Protein AF-A0A3B8NMA4-F1 (afdb_monomer_lite)

Foldseek 3Di:
DLVVLLVVLLVVLVVCLQKKKKWQQDDQKDQQVVVVPDDQCNRIPIDDFQKDWFQWDWDDCVVRMIGHDPVTGIKMFGNFKDPKWKKWFKKAFAPQWQKKWKFAQWDDDHRGTFGWIQMQGQVQQKTWIWGHDPNDIDTFDMDHWFRRNPGIWTKIWIDDNQKTKIWIHDPPRTDTDIDMGGDPDHDDDMGTIIMGTPRGMMMTGQIWMDDPNDTDRPSQWPSVPWDRYDPPTDTDGHDPPCPSVVSSVVVVVVVVVVVVVVPPPD

Sequence (266 aa):
MAERFLSDQHEKQKSLRGQMRFRPDYPSAFFKDYHKILPSKQFLKGPASGWDYFKGKWTGGYEGILRAERDWPAFSLFRMESRDFRISGKIYLEDITERASILLRARIRGDEFDGYAALIDADSNEIILRRYEKGKYKTLAKASAGDLRRGFLAFTAELSENGIGFKVSGPAGVDTVKIYAKDEEPIMGKGRFGVSSWGGHVTFDGLSFEHEGKSHPINQIDHSGSELIKDDKKIIVKEDHQLITKRALAEFCSLLLNLNEFVYID

Secondary structure (DSSP, 8-state):
-HHHHHHHHHHHHHHTTTEEEEEE-S-SEEEHHHHHHS-GGGTEE--SSSEEEE---EEE-GGGEEEE-TTS--EEEEEEEESSEEEEEEEEE-TT--EEEEEEEEEEETTEEEEEEEEEETTTTEEEEEEEETTEEEEEEEEE-S-TTSSPEEEEEEEETTEEEEEEE-STT---EEEEEE-SS---S-EEEEEEEESS-EEEEEEEEEETTEEEEGGGB-TTT---SSSS----B---TTHHHHHHHHHHHHHHHHHGGG----

pLDDT: mean 90.01, std 10.24, range [38.81, 98.75]

Structure (mmCIF, N/CA/C/O backbone):
data_AF-A0A3B8NMA4-F1
#
_entry.id   AF-A0A3B8NMA4-F1
#
loop_
_atom_site.group_PDB
_atom_site.id
_atom_site.type_symbol
_atom_site.label_atom_id
_atom_site.label_alt_id
_atom_site.label_comp_id
_atom_site.label_asym_id
_atom_site.label_entity_id
_atom_site.label_seq_id
_atom_site.pdbx_PDB_ins_code
_atom_site.Cartn_x
_atom_site.Cartn_y
_atom_site.Cartn_z
_atom_site.occupancy
_atom_site.B_iso_or_equiv
_atom_site.auth_seq_id
_atom_site.auth_comp_id
_atom_site.auth_asym_id
_atom_site.auth_atom_id
_atom_site.pdbx_PDB_model_num
ATOM 1 N N . MET A 1 1 ? 40.532 7.478 -0.245 1.00 66.62 1 MET A N 1
ATOM 2 C CA . MET A 1 1 ? 39.329 7.878 -1.016 1.00 66.62 1 MET A CA 1
ATOM 3 C C . MET A 1 1 ? 38.172 6.906 -0.785 1.00 66.62 1 MET A C 1
ATOM 5 O O . MET A 1 1 ? 37.118 7.361 -0.365 1.00 66.62 1 MET A O 1
ATOM 9 N N . ALA A 1 2 ? 38.378 5.591 -0.948 1.00 76.19 2 ALA A N 1
ATOM 10 C CA . ALA A 1 2 ? 37.359 4.568 -0.668 1.00 76.19 2 ALA A CA 1
ATOM 11 C C . ALA A 1 2 ? 36.877 4.541 0.799 1.00 76.19 2 ALA A C 1
ATOM 13 O O . ALA A 1 2 ? 35.676 4.551 1.039 1.00 76.19 2 ALA A O 1
ATOM 14 N N . GLU A 1 3 ? 37.787 4.591 1.779 1.00 81.06 3 GLU A N 1
ATOM 15 C CA . GLU A 1 3 ? 37.420 4.601 3.210 1.00 81.06 3 GLU A CA 1
ATOM 16 C C . GLU A 1 3 ? 36.559 5.811 3.592 1.00 81.06 3 GLU A C 1
ATOM 18 O O . GLU A 1 3 ? 35.550 5.673 4.278 1.00 81.06 3 GLU A O 1
ATOM 23 N N . ARG A 1 4 ? 36.914 6.997 3.081 1.00 85.12 4 ARG A N 1
ATOM 24 C CA . ARG A 1 4 ? 36.139 8.226 3.286 1.00 85.12 4 ARG A CA 1
ATOM 25 C C . ARG A 1 4 ? 34.749 8.125 2.656 1.00 85.12 4 ARG A C 1
ATOM 27 O O . ARG A 1 4 ? 33.771 8.433 3.321 1.00 85.12 4 ARG A O 1
ATOM 34 N N . PHE A 1 5 ? 34.654 7.626 1.421 1.00 84.00 5 PHE A N 1
ATOM 35 C CA . PHE A 1 5 ? 33.363 7.399 0.770 1.00 84.00 5 PHE A CA 1
ATOM 36 C C . PHE A 1 5 ? 32.490 6.423 1.568 1.00 84.00 5 PHE A C 1
ATOM 38 O O . PHE A 1 5 ? 31.317 6.700 1.791 1.00 84.00 5 PHE A O 1
ATOM 45 N N . LEU A 1 6 ? 33.050 5.303 2.035 1.00 84.38 6 LEU A N 1
ATOM 46 C CA . LEU A 1 6 ? 32.312 4.329 2.842 1.00 84.38 6 LEU A CA 1
ATOM 47 C C . LEU A 1 6 ? 31.837 4.920 4.172 1.00 84.38 6 LEU A C 1
ATOM 49 O O . LEU A 1 6 ? 30.701 4.662 4.562 1.00 84.38 6 LEU A O 1
ATOM 53 N N . SER A 1 7 ? 32.661 5.734 4.838 1.00 85.31 7 SER A N 1
ATOM 54 C CA . SER A 1 7 ? 32.258 6.468 6.044 1.00 85.31 7 SER A CA 1
ATOM 55 C C . SER A 1 7 ? 31.082 7.409 5.762 1.00 85.31 7 SER A C 1
ATOM 57 O O . SER A 1 7 ? 30.094 7.399 6.496 1.00 85.31 7 SER A O 1
ATOM 59 N N . ASP A 1 8 ? 31.148 8.174 4.671 1.00 85.62 8 ASP A N 1
ATOM 60 C CA . ASP A 1 8 ? 30.087 9.107 4.284 1.00 85.62 8 ASP A CA 1
ATOM 61 C C . ASP A 1 8 ? 28.784 8.368 3.934 1.00 85.62 8 ASP A C 1
ATOM 63 O O . ASP A 1 8 ? 27.698 8.785 4.345 1.00 85.62 8 ASP A O 1
ATOM 67 N N . GLN A 1 9 ? 28.868 7.241 3.215 1.00 83.62 9 GLN A N 1
ATOM 68 C CA . GLN A 1 9 ? 27.689 6.417 2.931 1.00 83.62 9 GLN A CA 1
ATOM 69 C C . GLN A 1 9 ? 27.137 5.760 4.189 1.00 83.62 9 GLN A C 1
ATOM 71 O O . GLN A 1 9 ? 25.924 5.655 4.338 1.00 83.62 9 GLN A O 1
ATOM 76 N N . HIS A 1 10 ? 27.985 5.357 5.131 1.00 86.00 10 HIS A N 1
ATOM 77 C CA . HIS A 1 10 ? 27.523 4.795 6.391 1.00 86.00 10 HIS A CA 1
ATOM 78 C C . HIS A 1 10 ? 26.665 5.802 7.179 1.00 86.00 10 HIS A C 1
ATOM 80 O O . HIS A 1 10 ? 25.574 5.451 7.632 1.00 86.00 10 HIS A O 1
ATOM 86 N N . GLU A 1 11 ? 27.096 7.064 7.277 1.00 84.81 11 GLU A N 1
ATOM 87 C CA . GLU A 1 11 ? 26.312 8.129 7.922 1.00 84.81 11 GLU A CA 1
ATOM 88 C C . GLU A 1 11 ? 25.012 8.446 7.171 1.00 84.81 11 GLU A C 1
ATOM 90 O O . GLU A 1 11 ? 23.948 8.556 7.785 1.00 84.81 11 GLU A O 1
ATOM 95 N N . LYS A 1 12 ? 25.043 8.502 5.834 1.00 82.75 12 LYS A N 1
ATOM 96 C CA . LYS A 1 12 ? 23.819 8.666 5.032 1.00 82.75 12 LYS A CA 1
ATOM 97 C C . LYS A 1 12 ? 22.834 7.526 5.279 1.00 82.75 12 LYS A C 1
ATOM 99 O O . LYS A 1 12 ? 21.671 7.774 5.594 1.00 82.75 12 LYS A O 1
ATOM 104 N N . GLN A 1 13 ? 23.296 6.280 5.221 1.00 82.56 13 GLN A N 1
ATOM 105 C CA . GLN A 1 13 ? 22.452 5.097 5.389 1.00 82.56 13 GLN A CA 1
ATOM 106 C C . GLN A 1 13 ? 21.883 4.956 6.809 1.00 82.56 13 GLN A C 1
ATOM 108 O O . GLN A 1 13 ? 20.790 4.404 6.959 1.00 82.56 13 GLN A O 1
ATOM 113 N N . LYS A 1 14 ? 22.548 5.496 7.844 1.00 80.31 14 LYS A N 1
ATOM 114 C CA . LYS A 1 14 ? 21.981 5.584 9.206 1.00 80.31 14 LYS A CA 1
ATOM 115 C C . LYS A 1 14 ? 20.649 6.332 9.213 1.00 80.31 14 LYS A C 1
ATOM 117 O O . LYS A 1 14 ? 19.677 5.825 9.771 1.00 80.31 14 LYS A O 1
ATOM 122 N N . SER A 1 15 ? 20.581 7.487 8.547 1.00 78.06 15 SER A N 1
ATOM 123 C CA . SER A 1 15 ? 19.351 8.291 8.448 1.00 78.06 15 SER A CA 1
ATOM 124 C C . SER A 1 15 ? 18.221 7.593 7.676 1.00 78.06 15 SER A C 1
ATOM 126 O O . SER A 1 15 ? 17.049 7.880 7.894 1.00 78.06 15 SER A O 1
ATOM 128 N N . LEU A 1 16 ? 18.563 6.621 6.821 1.00 82.06 16 LEU A N 1
ATOM 129 C CA . LEU A 1 16 ? 17.627 5.881 5.968 1.00 82.06 16 LEU A CA 1
ATOM 130 C C . LEU A 1 16 ? 17.264 4.502 6.541 1.00 82.06 16 LEU A C 1
ATOM 132 O O . LEU A 1 16 ? 16.615 3.697 5.866 1.00 82.06 16 LEU A O 1
ATOM 136 N N . ARG A 1 17 ? 17.682 4.186 7.774 1.00 82.19 17 ARG A N 1
ATOM 137 C CA . ARG A 1 17 ? 17.485 2.862 8.392 1.00 82.19 17 ARG A CA 1
ATOM 138 C C . ARG A 1 17 ? 16.011 2.450 8.421 1.00 82.19 17 ARG A C 1
ATOM 140 O O . ARG A 1 17 ? 15.701 1.283 8.181 1.00 82.19 17 ARG A O 1
ATOM 147 N N . GLY A 1 18 ? 15.123 3.411 8.677 1.00 83.75 18 GLY A N 1
ATOM 148 C CA . GLY A 1 18 ? 13.667 3.245 8.700 1.00 83.75 18 GLY A CA 1
ATOM 149 C C . GLY A 1 18 ? 13.022 3.055 7.328 1.00 83.75 18 GLY A C 1
ATOM 150 O O . GLY A 1 18 ? 11.851 2.677 7.263 1.00 83.75 18 GLY A O 1
ATOM 151 N N . GLN A 1 19 ? 13.768 3.291 6.242 1.00 90.75 19 GLN A N 1
ATOM 152 C CA . GLN A 1 19 ? 13.183 3.390 4.916 1.00 90.75 19 GLN A CA 1
ATOM 153 C C . GLN A 1 19 ? 13.010 2.048 4.205 1.00 90.75 19 GLN A C 1
ATOM 155 O O . GLN A 1 19 ? 13.918 1.205 4.160 1.00 90.75 19 GLN A O 1
ATOM 160 N N . MET A 1 20 ? 11.842 1.898 3.582 1.00 92.69 20 MET A N 1
ATOM 161 C CA . MET A 1 20 ? 11.480 0.812 2.677 1.00 92.69 20 MET A CA 1
ATOM 162 C C . MET A 1 20 ? 10.876 1.392 1.402 1.00 92.69 20 MET A C 1
ATOM 164 O O . MET A 1 20 ? 9.951 2.195 1.458 1.00 92.69 20 MET A O 1
ATOM 168 N N . ARG A 1 21 ? 11.383 0.965 0.246 1.00 94.50 21 ARG A N 1
ATOM 169 C CA . ARG A 1 21 ? 10.942 1.456 -1.062 1.00 94.50 21 ARG A CA 1
ATOM 170 C C . ARG A 1 21 ? 10.209 0.362 -1.823 1.00 94.50 21 ARG A C 1
ATOM 172 O O . ARG A 1 21 ? 10.684 -0.771 -1.863 1.00 94.50 21 ARG A O 1
ATOM 179 N N . PHE A 1 22 ? 9.100 0.729 -2.455 1.00 96.06 22 PHE A N 1
ATOM 180 C CA . PHE A 1 22 ? 8.340 -0.120 -3.365 1.00 96.06 22 PHE A CA 1
ATOM 181 C C . PHE A 1 22 ? 8.273 0.560 -4.730 1.00 96.06 22 PHE A C 1
ATOM 183 O O . PHE A 1 22 ? 7.793 1.686 -4.848 1.00 96.06 22 PHE A O 1
ATOM 190 N N . ARG A 1 23 ? 8.796 -0.102 -5.762 1.00 95.00 23 ARG A N 1
ATOM 191 C CA . ARG A 1 23 ? 8.945 0.455 -7.109 1.00 95.00 23 ARG A CA 1
ATOM 192 C C . ARG A 1 23 ? 8.258 -0.445 -8.133 1.00 95.00 23 ARG A C 1
ATOM 194 O O . ARG A 1 23 ? 8.727 -1.570 -8.324 1.00 95.00 23 ARG A O 1
ATOM 201 N N . PRO A 1 24 ? 7.184 0.020 -8.789 1.00 93.19 24 PRO A N 1
ATOM 202 C CA . PRO A 1 24 ? 6.674 -0.612 -9.999 1.00 93.19 24 PRO A CA 1
ATOM 203 C C . PRO A 1 24 ? 7.796 -0.694 -11.037 1.00 93.19 24 PRO A C 1
ATOM 205 O O . PRO A 1 24 ? 8.509 0.288 -11.245 1.00 93.19 24 PRO A O 1
ATOM 208 N N . ASP A 1 25 ? 7.997 -1.863 -11.641 1.00 89.00 25 ASP A N 1
ATOM 209 C CA . ASP A 1 25 ? 9.063 -2.067 -12.634 1.00 89.00 25 ASP A CA 1
ATOM 210 C C . ASP A 1 25 ? 8.570 -2.854 -13.852 1.00 89.00 25 ASP A C 1
ATOM 212 O O . ASP A 1 25 ? 9.070 -3.923 -14.191 1.00 89.00 25 ASP A O 1
ATOM 216 N N . TYR A 1 26 ? 7.525 -2.331 -14.490 1.00 89.38 26 TYR A N 1
ATOM 217 C CA . TYR A 1 26 ? 6.904 -2.938 -15.662 1.00 89.38 26 TYR A CA 1
ATOM 218 C C . TYR A 1 26 ? 6.327 -1.872 -16.606 1.00 89.38 26 TYR A C 1
ATOM 220 O O . TYR A 1 26 ? 5.881 -0.820 -16.145 1.00 89.38 26 TYR A O 1
ATOM 228 N N . PRO A 1 27 ? 6.311 -2.131 -17.926 1.00 88.94 27 PRO A N 1
ATOM 229 C CA . PRO A 1 27 ? 5.575 -1.325 -18.893 1.00 88.94 27 PRO A CA 1
ATOM 230 C C . PRO A 1 27 ? 4.061 -1.484 -18.716 1.00 88.94 27 PRO A C 1
ATOM 232 O O . PRO A 1 27 ? 3.577 -2.477 -18.178 1.00 88.94 27 PRO A O 1
ATOM 235 N N . SER A 1 28 ? 3.288 -0.547 -19.263 1.00 88.81 28 SER A N 1
ATOM 236 C CA . SER A 1 28 ? 1.818 -0.580 -19.211 1.00 88.81 28 SER A CA 1
ATOM 237 C C . SER A 1 28 ? 1.182 -1.739 -19.993 1.00 88.81 28 SER A C 1
ATOM 239 O O . SER A 1 28 ? -0.005 -2.020 -19.809 1.00 88.81 28 SER A O 1
ATOM 241 N N . ALA A 1 29 ? 1.949 -2.421 -20.851 1.00 92.38 29 ALA A N 1
ATOM 242 C CA . ALA A 1 29 ? 1.486 -3.538 -21.661 1.00 92.38 29 ALA A CA 1
ATOM 243 C C . ALA A 1 29 ? 2.556 -4.624 -21.841 1.00 92.38 29 ALA A C 1
ATOM 245 O O . ALA A 1 29 ? 3.749 -4.336 -21.910 1.00 92.38 29 ALA A O 1
ATOM 246 N N . PHE A 1 30 ? 2.107 -5.871 -21.980 1.00 92.69 30 PHE A N 1
ATOM 247 C CA . PHE A 1 30 ? 2.949 -7.031 -22.268 1.00 92.69 30 PHE A CA 1
ATOM 248 C C . PHE A 1 30 ? 2.280 -7.976 -23.261 1.00 92.69 30 PHE A C 1
ATOM 250 O O . PHE A 1 30 ? 1.059 -8.109 -23.278 1.00 92.69 30 PHE A O 1
ATOM 257 N N . PHE A 1 31 ? 3.086 -8.731 -24.009 1.00 94.25 31 PHE A N 1
ATOM 258 C CA . PHE A 1 31 ? 2.600 -9.957 -24.639 1.00 94.25 31 PHE A CA 1
ATOM 259 C C . PHE A 1 31 ? 2.237 -10.991 -23.568 1.00 94.25 31 PHE A C 1
ATOM 261 O O . PHE A 1 31 ? 2.985 -11.202 -22.610 1.00 94.25 31 PHE A O 1
ATOM 268 N N . LYS A 1 32 ? 1.093 -11.654 -23.744 1.00 92.88 32 LYS A N 1
ATOM 269 C CA . LYS A 1 32 ? 0.493 -12.590 -22.785 1.00 92.88 32 LYS A CA 1
ATOM 270 C C . LYS A 1 32 ? 1.449 -13.704 -22.358 1.00 92.88 32 LYS A C 1
ATOM 272 O O . LYS A 1 32 ? 1.538 -14.006 -21.170 1.00 92.88 32 LYS A O 1
ATOM 277 N N . ASP A 1 33 ? 2.178 -14.290 -23.303 1.00 92.69 33 ASP A N 1
ATOM 278 C CA . ASP A 1 33 ? 3.080 -15.408 -23.008 1.00 92.69 33 ASP A CA 1
ATOM 279 C C . ASP A 1 33 ? 4.302 -14.960 -22.206 1.00 92.69 33 ASP A C 1
ATOM 281 O O . ASP A 1 33 ? 4.713 -15.644 -21.267 1.00 92.69 33 ASP A O 1
ATOM 285 N N . TYR A 1 34 ? 4.820 -13.763 -22.495 1.00 93.19 34 TYR A N 1
ATOM 286 C CA . TYR A 1 34 ? 5.901 -13.172 -21.712 1.00 93.19 34 TYR A CA 1
ATOM 287 C C . TYR A 1 34 ? 5.430 -12.791 -20.301 1.00 93.19 34 TYR A C 1
ATOM 289 O O . TYR A 1 34 ? 6.082 -13.124 -19.313 1.00 93.19 34 TYR A O 1
ATOM 297 N N . HIS A 1 35 ? 4.246 -12.181 -20.175 1.00 94.81 35 HIS A N 1
ATOM 298 C CA . HIS A 1 35 ? 3.638 -11.876 -18.872 1.00 94.81 35 HIS A CA 1
ATOM 299 C C . HIS A 1 35 ? 3.495 -13.125 -17.993 1.00 94.81 35 HIS A C 1
ATOM 301 O O . HIS A 1 35 ? 3.797 -13.078 -16.796 1.00 94.81 35 HIS A O 1
ATOM 307 N N . LYS A 1 36 ? 3.091 -14.257 -18.584 1.00 92.12 36 LYS A N 1
ATOM 308 C CA . LYS A 1 36 ? 2.876 -15.522 -17.871 1.00 92.12 36 LYS A CA 1
ATOM 309 C C . LYS A 1 36 ? 4.151 -16.051 -17.211 1.00 92.12 36 LYS A C 1
ATOM 311 O O . LYS A 1 36 ? 4.082 -16.489 -16.064 1.00 92.12 36 LYS A O 1
ATOM 316 N N . ILE A 1 37 ? 5.293 -15.990 -17.899 1.00 94.81 37 ILE A N 1
ATOM 317 C CA . ILE A 1 37 ? 6.566 -16.539 -17.398 1.00 94.81 37 ILE A CA 1
ATOM 318 C C . ILE A 1 37 ? 7.287 -15.614 -16.411 1.00 94.81 37 ILE A C 1
ATOM 320 O O . ILE A 1 37 ? 8.116 -16.079 -15.630 1.00 94.81 37 ILE A O 1
ATOM 324 N N . LEU A 1 38 ? 6.985 -14.311 -16.421 1.00 94.50 38 LEU A N 1
ATOM 325 C CA . LEU A 1 38 ? 7.629 -13.360 -15.520 1.00 94.50 38 LEU A CA 1
ATOM 326 C C . LEU A 1 38 ? 7.225 -13.612 -14.057 1.00 94.50 38 LEU A C 1
ATOM 328 O O . LEU A 1 38 ? 6.032 -13.744 -13.764 1.00 94.50 38 LEU A O 1
ATOM 332 N N . PRO A 1 39 ? 8.177 -13.622 -13.108 1.00 94.38 39 PRO A N 1
ATOM 333 C CA . PRO A 1 39 ? 7.855 -13.742 -11.693 1.00 94.38 39 PRO A CA 1
ATOM 334 C C . PRO A 1 39 ? 7.246 -12.440 -11.157 1.00 94.38 39 PRO A C 1
ATOM 336 O O . PRO A 1 39 ? 7.662 -11.344 -11.532 1.00 94.38 39 PRO A O 1
ATOM 339 N N . SER A 1 40 ? 6.306 -12.544 -10.215 1.00 94.62 40 SER A N 1
ATOM 340 C CA . SER A 1 40 ? 5.547 -11.395 -9.690 1.00 94.62 40 SER A CA 1
ATOM 341 C C . SER A 1 40 ? 6.419 -10.288 -9.083 1.00 94.62 40 SER A C 1
ATOM 343 O O . SER A 1 40 ? 6.088 -9.111 -9.185 1.00 94.62 40 SER A O 1
ATOM 345 N N . LYS A 1 41 ? 7.591 -10.635 -8.536 1.00 93.44 41 LYS A N 1
ATOM 346 C CA . LYS A 1 41 ? 8.567 -9.673 -7.989 1.00 93.44 41 LYS A CA 1
ATOM 347 C C . LYS A 1 41 ? 9.162 -8.717 -9.041 1.00 93.44 41 LYS A C 1
ATOM 349 O O . LYS A 1 41 ? 9.740 -7.701 -8.670 1.00 93.44 41 LYS A O 1
ATOM 354 N N . GLN A 1 42 ? 9.036 -9.018 -10.337 1.00 92.62 42 GLN A N 1
ATOM 355 C CA . GLN A 1 42 ? 9.424 -8.078 -11.398 1.00 92.62 42 GLN A CA 1
ATOM 356 C C . GLN A 1 42 ? 8.419 -6.934 -11.544 1.00 92.62 42 GLN A C 1
ATOM 358 O O . GLN A 1 42 ? 8.796 -5.851 -11.957 1.00 92.62 42 GLN A O 1
ATOM 363 N N . PHE A 1 43 ? 7.158 -7.135 -11.157 1.00 95.31 43 PHE A N 1
ATOM 364 C CA . PHE A 1 43 ? 6.124 -6.111 -11.293 1.00 95.31 43 PHE A CA 1
ATOM 365 C C . PHE A 1 43 ? 6.164 -5.103 -10.139 1.00 95.31 43 PHE A C 1
ATOM 367 O O . PHE A 1 43 ? 5.845 -3.935 -10.311 1.00 95.31 43 PHE A O 1
ATOM 374 N N . LEU A 1 44 ? 6.619 -5.506 -8.955 1.00 96.25 44 LEU A N 1
ATOM 375 C CA . LEU A 1 44 ? 6.847 -4.582 -7.851 1.00 96.25 44 LEU A CA 1
ATOM 376 C C . LEU A 1 44 ? 8.125 -4.978 -7.119 1.00 96.25 44 LEU A C 1
ATOM 378 O O . LEU A 1 44 ? 8.191 -6.022 -6.475 1.00 96.25 44 LEU A O 1
ATOM 382 N N . LYS A 1 45 ? 9.148 -4.130 -7.207 1.00 94.62 45 LYS A N 1
ATOM 383 C CA . LYS A 1 45 ? 10.405 -4.304 -6.479 1.00 94.62 45 LYS A CA 1
ATOM 384 C C . LYS A 1 45 ? 10.266 -3.725 -5.078 1.00 94.62 45 LYS A C 1
ATOM 386 O O . LYS A 1 45 ? 9.835 -2.588 -4.928 1.00 94.62 45 LYS A O 1
ATOM 391 N N . GLY A 1 46 ? 10.671 -4.484 -4.066 1.00 93.44 46 GLY A N 1
ATOM 392 C CA . GLY A 1 46 ? 10.639 -4.059 -2.668 1.00 93.44 46 GLY A CA 1
ATOM 393 C C . GLY A 1 46 ? 11.467 -4.969 -1.751 1.00 93.44 46 GLY A C 1
ATOM 394 O O . GLY A 1 46 ? 12.284 -5.761 -2.243 1.00 93.44 46 GLY A O 1
ATOM 395 N N . PRO A 1 47 ? 11.272 -4.882 -0.420 1.00 91.00 47 PRO A N 1
ATOM 396 C CA . PRO A 1 47 ? 11.979 -5.706 0.560 1.00 91.00 47 PRO A CA 1
ATOM 397 C C . PRO A 1 47 ? 11.826 -7.214 0.305 1.00 91.00 47 PRO A C 1
ATOM 399 O O . PRO A 1 47 ? 10.738 -7.714 0.032 1.00 91.00 47 PRO A O 1
ATOM 402 N N . ALA A 1 48 ? 12.922 -7.969 0.396 1.00 84.06 48 ALA A N 1
ATOM 403 C CA . ALA A 1 48 ? 12.900 -9.397 0.077 1.00 84.06 48 ALA A CA 1
ATOM 404 C C . ALA A 1 48 ? 12.267 -10.267 1.177 1.00 84.06 48 ALA A C 1
ATOM 406 O O . ALA A 1 48 ? 11.553 -11.213 0.862 1.00 84.06 48 ALA A O 1
ATOM 407 N N . SER A 1 49 ? 12.556 -9.975 2.447 1.00 87.25 49 SER A N 1
ATOM 408 C CA . SER A 1 49 ? 12.118 -10.795 3.581 1.00 87.25 49 SER A CA 1
ATOM 409 C C . SER A 1 49 ? 10.768 -10.325 4.107 1.00 87.25 49 SER A C 1
ATOM 411 O O . SER A 1 49 ? 10.559 -9.124 4.239 1.00 87.25 49 SER A O 1
ATOM 413 N N . GLY A 1 50 ? 9.866 -11.261 4.403 1.00 91.19 50 GLY A N 1
ATOM 414 C CA . GLY A 1 50 ? 8.569 -10.956 5.012 1.00 91.19 50 GLY A CA 1
ATOM 415 C C . GLY A 1 50 ? 7.467 -10.490 4.060 1.00 91.19 50 GLY A C 1
ATOM 416 O O . GLY A 1 50 ? 6.361 -10.245 4.532 1.00 91.19 50 GLY A O 1
ATOM 417 N N . TRP A 1 51 ? 7.722 -10.404 2.751 1.00 95.31 51 TRP A N 1
ATOM 418 C CA . TRP A 1 51 ? 6.757 -9.914 1.759 1.00 95.31 51 TRP A CA 1
ATOM 419 C C . TRP A 1 51 ? 6.539 -10.913 0.621 1.00 95.31 51 TRP A C 1
ATOM 421 O O . TRP A 1 51 ? 7.495 -11.479 0.089 1.00 95.31 51 TRP A O 1
ATOM 431 N N . ASP A 1 52 ? 5.280 -11.076 0.224 1.00 96.69 52 ASP A N 1
ATOM 432 C CA . ASP A 1 52 ? 4.867 -11.774 -0.996 1.00 96.69 52 ASP A CA 1
ATOM 433 C C . ASP A 1 52 ? 4.423 -10.747 -2.049 1.00 96.69 52 ASP A C 1
ATOM 435 O O . ASP A 1 52 ? 3.876 -9.704 -1.695 1.00 96.69 52 ASP A O 1
ATOM 439 N N . TYR A 1 53 ? 4.655 -11.029 -3.334 1.00 97.69 53 TYR A N 1
ATOM 440 C CA . TYR A 1 53 ? 4.453 -10.088 -4.445 1.00 97.69 53 TYR A CA 1
ATOM 441 C C . TYR A 1 53 ? 3.479 -10.643 -5.482 1.00 97.69 53 TYR A C 1
ATOM 443 O O . TYR A 1 53 ? 3.518 -11.836 -5.782 1.00 97.69 53 TYR A O 1
ATOM 451 N N . PHE A 1 54 ? 2.667 -9.766 -6.074 1.00 97.69 54 PHE A N 1
ATOM 452 C CA . PHE A 1 54 ? 1.570 -10.116 -6.981 1.00 97.69 54 PHE A CA 1
ATOM 453 C C . PHE A 1 54 ? 1.523 -9.162 -8.176 1.00 97.69 54 PHE A C 1
ATOM 455 O O . PHE A 1 54 ? 1.866 -7.983 -8.051 1.00 97.69 54 PHE A O 1
ATOM 462 N N . LYS A 1 55 ? 1.109 -9.669 -9.345 1.00 96.62 55 LYS A N 1
ATOM 463 C CA . LYS A 1 55 ? 1.182 -8.914 -10.611 1.00 96.62 55 LYS A CA 1
ATOM 464 C C . LYS A 1 55 ? 0.114 -7.828 -10.754 1.00 96.62 55 LYS A C 1
ATOM 466 O O . LYS A 1 55 ? 0.253 -6.977 -11.634 1.00 96.62 55 LYS A O 1
ATOM 471 N N . GLY A 1 56 ? -0.929 -7.852 -9.924 1.00 96.19 56 GLY A N 1
ATOM 472 C CA . GLY A 1 56 ? -2.119 -7.031 -10.122 1.00 96.19 56 GLY A CA 1
ATOM 473 C C . GLY A 1 56 ? -2.994 -7.573 -11.253 1.00 96.19 56 GLY A C 1
ATOM 474 O O . GLY A 1 56 ? -2.751 -8.654 -11.799 1.00 96.19 56 GLY A O 1
ATOM 475 N N . LYS A 1 57 ? -4.016 -6.807 -11.634 1.00 95.62 57 LYS A N 1
ATOM 476 C CA . LYS A 1 57 ? -4.937 -7.203 -12.701 1.00 95.62 57 LYS A CA 1
ATOM 477 C C . LYS A 1 57 ? -4.441 -6.729 -14.060 1.00 95.62 57 LYS A C 1
ATOM 479 O O . LYS A 1 57 ? -4.010 -5.589 -14.232 1.00 95.62 57 LYS A O 1
ATOM 484 N N . TRP A 1 58 ? -4.561 -7.620 -15.036 1.00 94.81 58 TRP A N 1
ATOM 485 C CA . TRP A 1 58 ? -4.209 -7.380 -16.428 1.00 94.81 58 TRP A CA 1
ATOM 486 C C . TRP A 1 58 ? -5.382 -7.781 -17.314 1.00 94.81 58 TRP A C 1
ATOM 488 O O . TRP A 1 58 ? -5.902 -8.890 -17.184 1.00 94.81 58 TRP A O 1
ATOM 498 N N . THR A 1 59 ? -5.804 -6.896 -18.212 1.00 92.81 59 THR A N 1
ATOM 499 C CA . THR A 1 59 ? -6.938 -7.138 -19.115 1.00 92.81 59 THR A CA 1
ATOM 500 C C . THR A 1 59 ? -6.579 -6.897 -20.574 1.00 92.81 59 THR A C 1
ATOM 502 O O . THR A 1 59 ? -5.451 -6.538 -20.913 1.00 92.81 59 THR A O 1
ATOM 505 N N . GLY A 1 60 ? -7.527 -7.191 -21.464 1.00 87.56 60 GLY A N 1
ATOM 506 C CA . GLY A 1 60 ? -7.302 -7.245 -22.903 1.00 87.56 60 GLY A CA 1
ATOM 507 C C . GLY A 1 60 ? -7.002 -8.667 -23.368 1.00 87.56 60 GLY A C 1
ATOM 508 O O . GLY A 1 60 ? -7.676 -9.613 -22.963 1.00 87.56 60 GLY A O 1
ATOM 509 N N . GLY A 1 61 ? -6.008 -8.812 -24.242 1.00 78.00 61 GLY A N 1
ATOM 510 C CA . GLY A 1 61 ? -5.649 -10.078 -24.884 1.00 78.00 61 GLY A CA 1
ATOM 511 C C . GLY A 1 61 ? -6.033 -10.166 -26.361 1.00 78.00 61 GLY A C 1
ATOM 512 O O . GLY A 1 61 ? -5.723 -11.175 -26.992 1.00 78.00 61 GLY A O 1
ATOM 513 N N . TYR A 1 62 ? -6.649 -9.122 -26.929 1.00 69.12 62 TYR A N 1
ATOM 514 C CA . TYR A 1 62 ? -6.724 -8.966 -28.383 1.00 69.12 62 TYR A CA 1
ATOM 515 C C . TYR A 1 62 ? -5.296 -8.847 -28.934 1.00 69.12 62 TYR A C 1
ATOM 517 O O . TYR A 1 62 ? -4.466 -8.156 -28.341 1.00 69.12 62 TYR A O 1
ATOM 525 N N . GLU A 1 63 ? -4.989 -9.610 -29.986 1.00 81.00 63 GLU A N 1
ATOM 526 C CA . GLU A 1 63 ? -3.629 -9.760 -30.541 1.00 81.00 63 GLU A CA 1
ATOM 527 C C . GLU A 1 63 ? -2.571 -10.221 -29.514 1.00 81.00 63 GLU A C 1
ATOM 529 O O . GLU A 1 63 ? -1.372 -10.020 -29.685 1.00 81.00 63 GLU A O 1
ATOM 534 N N . GLY A 1 64 ? -3.004 -10.859 -28.419 1.00 88.56 64 GLY A N 1
ATOM 535 C CA . GLY A 1 64 ? -2.104 -11.370 -27.387 1.00 88.56 64 GLY A CA 1
ATOM 536 C C . GLY A 1 64 ? -1.491 -10.296 -26.484 1.00 88.56 64 GLY A C 1
ATOM 537 O O . GLY A 1 64 ? -0.600 -10.626 -25.704 1.00 88.56 64 GLY A O 1
ATOM 538 N N . ILE A 1 65 ? -1.962 -9.045 -26.537 1.00 91.44 65 ILE A N 1
ATOM 539 C CA . ILE A 1 65 ? -1.450 -7.948 -25.702 1.00 91.44 65 ILE A CA 1
ATOM 540 C C . ILE A 1 65 ? -2.334 -7.766 -24.465 1.00 91.44 65 ILE A C 1
ATOM 542 O O . ILE A 1 65 ? -3.532 -7.492 -24.559 1.00 91.44 65 ILE A O 1
ATOM 546 N N . LEU A 1 66 ? -1.724 -7.886 -23.290 1.00 94.94 66 LEU A N 1
ATOM 547 C CA . LEU A 1 66 ? -2.311 -7.559 -21.996 1.00 94.94 66 LEU A CA 1
ATOM 548 C C . LEU A 1 66 ? -1.921 -6.143 -21.581 1.00 94.94 66 LEU A C 1
ATOM 550 O O . LEU A 1 66 ? -0.794 -5.714 -21.822 1.00 94.94 66 LEU A O 1
ATOM 554 N N . ARG A 1 67 ? -2.829 -5.443 -20.902 1.00 94.81 67 ARG A N 1
ATOM 555 C CA . ARG A 1 67 ? -2.601 -4.115 -20.323 1.00 94.81 67 ARG A CA 1
ATOM 556 C C . ARG A 1 67 ? -2.843 -4.145 -18.823 1.00 94.81 67 ARG A C 1
ATOM 558 O O . ARG A 1 67 ? -3.801 -4.769 -18.370 1.00 94.81 67 ARG A O 1
ATOM 565 N N . ALA A 1 68 ? -1.977 -3.478 -18.074 1.00 94.94 68 ALA A N 1
ATOM 566 C CA . ALA A 1 68 ? -2.117 -3.362 -16.630 1.00 94.94 68 ALA A CA 1
ATOM 567 C C . ALA A 1 68 ? -3.300 -2.451 -16.271 1.00 94.94 68 ALA A C 1
ATOM 569 O O . ALA A 1 68 ? -3.486 -1.396 -16.882 1.00 94.94 68 ALA A O 1
ATOM 570 N N . GLU A 1 69 ? -4.087 -2.835 -15.268 1.00 95.00 69 GLU A N 1
ATOM 571 C CA . GLU A 1 69 ? -5.188 -2.008 -14.777 1.00 95.00 69 GLU A CA 1
ATOM 572 C C . GLU A 1 69 ? -4.742 -1.085 -13.640 1.00 95.00 69 GLU A C 1
ATOM 574 O O . GLU A 1 69 ? -4.356 -1.535 -12.563 1.00 95.00 69 GLU A O 1
ATOM 579 N N . ARG A 1 70 ? -4.894 0.226 -13.849 1.00 93.88 70 ARG A N 1
ATOM 580 C CA . ARG A 1 70 ? -4.530 1.274 -12.880 1.00 93.88 70 ARG A CA 1
ATOM 581 C C . ARG A 1 70 ? -5.210 1.126 -11.513 1.00 93.88 70 ARG A C 1
ATOM 583 O O . ARG A 1 70 ? -4.630 1.502 -10.498 1.00 93.88 70 ARG A O 1
ATOM 590 N N . ASP A 1 71 ? -6.442 0.616 -11.461 1.00 94.88 71 ASP A N 1
ATOM 591 C CA . ASP A 1 71 ? -7.179 0.425 -10.199 1.00 94.88 71 ASP A CA 1
ATOM 592 C C . ASP A 1 71 ? -6.804 -0.866 -9.454 1.00 94.88 71 ASP A C 1
ATOM 594 O O . ASP A 1 71 ? -7.191 -1.032 -8.295 1.00 94.88 71 ASP A O 1
ATOM 598 N N . TRP A 1 72 ? -6.025 -1.737 -10.101 1.00 95.50 72 TRP A N 1
ATOM 599 C CA . TRP A 1 72 ? -5.556 -3.027 -9.598 1.00 95.50 72 TRP A CA 1
ATOM 600 C C . TRP A 1 72 ? -4.049 -3.194 -9.864 1.00 95.50 72 TRP A C 1
ATOM 602 O O . TRP A 1 72 ? -3.638 -4.137 -10.550 1.00 95.50 72 TRP A O 1
ATOM 612 N N . PRO A 1 73 ? -3.216 -2.267 -9.358 1.00 95.62 73 PRO A N 1
ATOM 613 C CA . PRO A 1 73 ? -1.782 -2.278 -9.612 1.00 95.62 73 PRO A CA 1
ATOM 614 C C . PRO A 1 73 ? -1.115 -3.525 -9.024 1.00 95.62 73 PRO A C 1
ATOM 616 O O . PRO A 1 73 ? -1.653 -4.181 -8.128 1.00 95.62 73 PRO A O 1
ATOM 619 N N . ALA A 1 74 ? 0.106 -3.808 -9.477 1.00 97.25 74 ALA A N 1
ATOM 620 C CA . ALA A 1 74 ? 0.982 -4.743 -8.782 1.00 97.25 74 ALA A CA 1
ATOM 621 C C . ALA A 1 74 ? 1.115 -4.361 -7.298 1.00 97.25 74 ALA A C 1
ATOM 623 O O . ALA A 1 74 ? 1.218 -3.181 -6.938 1.00 97.25 74 ALA A O 1
ATOM 624 N N . PHE A 1 75 ? 1.111 -5.367 -6.430 1.00 98.12 75 PHE A N 1
ATOM 625 C CA . PHE A 1 75 ? 1.068 -5.163 -4.988 1.00 98.12 75 PHE A CA 1
ATOM 626 C C . PHE A 1 75 ? 1.927 -6.178 -4.245 1.00 98.12 75 PHE A C 1
ATOM 628 O O . PHE A 1 75 ? 2.364 -7.197 -4.783 1.00 98.12 75 PHE A O 1
ATOM 635 N N . SER A 1 76 ? 2.174 -5.873 -2.978 1.00 98.19 76 SER A N 1
ATOM 636 C CA . SER A 1 76 ? 2.879 -6.742 -2.048 1.00 98.19 76 SER A CA 1
ATOM 637 C C . SER A 1 76 ? 2.079 -6.892 -0.764 1.00 98.19 76 SER A C 1
ATOM 639 O O . SER A 1 76 ? 1.435 -5.942 -0.322 1.00 98.19 76 SER A O 1
ATOM 641 N N . LEU A 1 77 ? 2.117 -8.080 -0.168 1.00 97.94 77 LEU A N 1
ATOM 642 C CA . LEU A 1 77 ? 1.478 -8.377 1.109 1.00 97.94 77 LEU A CA 1
ATOM 643 C C . LEU A 1 77 ? 2.536 -8.786 2.121 1.00 97.94 77 LEU A C 1
ATOM 645 O O . LEU A 1 77 ? 3.358 -9.664 1.852 1.00 97.94 77 LEU A O 1
ATOM 649 N N . PHE A 1 78 ? 2.488 -8.179 3.299 1.00 97.00 78 PHE A N 1
ATOM 650 C CA . PHE A 1 78 ? 3.326 -8.590 4.408 1.00 97.00 78 PHE A CA 1
ATOM 651 C C . PHE A 1 78 ? 2.816 -9.916 4.976 1.00 97.00 78 PHE A C 1
ATOM 653 O O . PHE A 1 78 ? 1.607 -10.139 5.077 1.00 97.00 78 PHE A O 1
ATOM 660 N N . ARG A 1 79 ? 3.727 -10.814 5.355 1.00 94.25 79 ARG A N 1
ATOM 661 C CA . ARG A 1 79 ? 3.426 -12.167 5.848 1.00 94.25 79 ARG A CA 1
ATOM 662 C C . ARG A 1 79 ? 2.911 -12.161 7.291 1.00 94.25 79 ARG A C 1
ATOM 664 O O . ARG A 1 79 ? 3.468 -12.832 8.149 1.00 94.25 79 ARG A O 1
ATOM 671 N N . MET A 1 80 ? 1.847 -11.410 7.551 1.00 91.50 80 MET A N 1
ATOM 672 C CA . MET A 1 80 ? 1.131 -11.373 8.821 1.00 91.50 80 MET A CA 1
ATOM 673 C C . MET A 1 80 ? -0.367 -11.318 8.560 1.00 91.50 80 MET A C 1
ATOM 675 O O . MET A 1 80 ? -0.834 -10.466 7.804 1.00 91.50 80 MET A O 1
ATOM 679 N N . GLU A 1 81 ? -1.120 -12.191 9.226 1.00 93.38 81 GLU A N 1
ATOM 680 C CA . GLU A 1 81 ? -2.573 -12.257 9.070 1.00 93.38 81 GLU A CA 1
ATOM 681 C C . GLU A 1 81 ? -3.308 -11.740 10.303 1.00 93.38 81 GLU A C 1
ATOM 683 O O . GLU A 1 81 ? -3.077 -12.172 11.435 1.00 93.38 81 GLU A O 1
ATOM 688 N N . SER A 1 82 ? -4.238 -10.819 10.086 1.00 93.06 82 SER A N 1
ATOM 689 C CA . SER A 1 82 ? -5.083 -10.258 11.133 1.00 93.06 82 SER A CA 1
ATOM 690 C C . SER A 1 82 ? -6.473 -9.948 10.594 1.00 93.06 82 SER A C 1
ATOM 692 O O . SER A 1 82 ? -6.689 -9.840 9.384 1.00 93.06 82 SER A O 1
ATOM 694 N N . ARG A 1 83 ? -7.438 -9.842 11.508 1.00 93.25 83 ARG A N 1
ATOM 695 C CA . ARG A 1 83 ? -8.755 -9.277 11.192 1.00 93.25 83 ARG A CA 1
ATOM 696 C C . ARG A 1 83 ? -8.671 -7.758 11.186 1.00 93.25 83 ARG A C 1
ATOM 698 O O . ARG A 1 83 ? -9.163 -7.130 10.253 1.00 93.25 83 ARG A O 1
ATOM 705 N N . ASP A 1 84 ? -7.968 -7.210 12.167 1.00 93.44 84 ASP A N 1
ATOM 706 C CA . ASP A 1 84 ? -7.854 -5.778 12.397 1.00 93.44 84 ASP A CA 1
ATOM 707 C C . ASP A 1 84 ? -6.407 -5.335 12.230 1.00 93.44 84 ASP A C 1
ATOM 709 O O . ASP A 1 84 ? -5.464 -6.084 12.509 1.00 93.44 84 ASP A O 1
ATOM 713 N N . PHE A 1 85 ? -6.239 -4.121 11.728 1.00 95.00 85 PHE A N 1
ATOM 714 C CA . PHE A 1 85 ? -4.941 -3.554 11.413 1.00 95.00 85 PHE A CA 1
ATOM 715 C C . PHE A 1 85 ? -4.907 -2.099 11.824 1.00 95.00 85 PHE A C 1
ATOM 717 O O . PHE A 1 85 ? -5.816 -1.337 11.513 1.00 95.00 85 PHE A O 1
ATOM 724 N N . ARG A 1 86 ? -3.789 -1.693 12.413 1.00 97.69 86 ARG A N 1
ATOM 725 C CA . ARG A 1 86 ? -3.415 -0.291 12.502 1.00 97.69 86 ARG A CA 1
ATOM 726 C C . ARG A 1 86 ? -2.006 -0.146 11.970 1.00 97.69 86 ARG A C 1
ATOM 728 O O . ARG A 1 86 ? -1.064 -0.645 12.577 1.00 97.69 86 ARG A O 1
ATOM 735 N N . ILE A 1 87 ? -1.884 0.478 10.806 1.00 98.12 87 ILE A N 1
ATOM 736 C CA . ILE A 1 87 ? -0.625 0.678 10.092 1.00 98.12 87 ILE A CA 1
ATOM 737 C C . ILE A 1 87 ? -0.286 2.159 10.137 1.00 98.12 87 ILE A C 1
ATOM 739 O O . ILE A 1 87 ? -1.139 3.007 9.871 1.00 98.12 87 ILE A O 1
ATOM 743 N N . SER A 1 88 ? 0.960 2.482 10.457 1.00 98.06 88 SER A N 1
ATOM 744 C CA . SER A 1 88 ? 1.408 3.869 10.535 1.00 98.06 88 SER A CA 1
ATOM 745 C C . SER A 1 88 ? 2.844 4.026 10.068 1.00 98.06 88 SER A C 1
ATOM 747 O O . SER A 1 88 ? 3.608 3.062 10.000 1.00 98.06 88 SER A O 1
ATOM 749 N N . GLY A 1 89 ? 3.199 5.258 9.733 1.00 97.12 89 GLY A N 1
ATOM 750 C CA . GLY A 1 89 ? 4.537 5.633 9.310 1.00 97.12 89 GLY A CA 1
ATOM 751 C C . GLY A 1 89 ? 4.496 6.955 8.564 1.00 97.12 89 GLY A C 1
ATOM 752 O O . GLY A 1 89 ? 3.531 7.719 8.658 1.00 97.12 89 GLY A O 1
ATOM 753 N N . LYS A 1 90 ? 5.544 7.206 7.789 1.00 96.81 90 LYS A N 1
ATOM 754 C CA . LYS A 1 90 ? 5.567 8.268 6.789 1.00 96.81 90 LYS 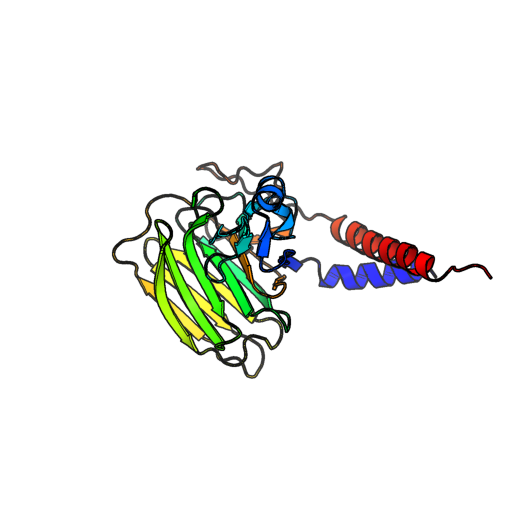A CA 1
ATOM 755 C C . LYS A 1 90 ? 5.636 7.661 5.399 1.00 96.81 90 LYS A C 1
ATOM 757 O O . LYS A 1 90 ? 6.270 6.626 5.214 1.00 96.81 90 LYS A O 1
ATOM 762 N N . ILE A 1 91 ? 4.994 8.304 4.439 1.00 97.00 91 ILE A N 1
ATOM 763 C CA . ILE A 1 91 ? 4.967 7.916 3.034 1.00 97.00 91 ILE A CA 1
ATOM 764 C C . ILE A 1 91 ? 5.433 9.098 2.190 1.00 97.00 91 ILE A C 1
ATOM 766 O O . ILE A 1 91 ? 5.008 10.228 2.401 1.00 97.00 91 ILE A O 1
ATOM 770 N N . TYR A 1 92 ? 6.331 8.839 1.256 1.00 96.06 92 TYR A N 1
ATOM 771 C CA . TYR A 1 92 ? 6.792 9.790 0.261 1.00 96.06 92 TYR A CA 1
ATOM 772 C C . TYR A 1 92 ? 6.504 9.214 -1.119 1.00 96.06 92 TYR A C 1
ATOM 774 O O . TYR A 1 92 ? 6.880 8.077 -1.419 1.00 96.06 92 TYR A O 1
ATOM 782 N N . LEU A 1 93 ? 5.798 9.998 -1.925 1.00 95.62 93 LEU A N 1
ATOM 783 C CA . LEU A 1 93 ? 5.497 9.705 -3.315 1.00 95.62 93 LEU A CA 1
ATOM 784 C C . LEU A 1 93 ? 6.488 10.497 -4.157 1.00 95.62 93 LEU A C 1
ATOM 786 O O . LEU A 1 93 ? 6.581 11.710 -3.986 1.00 95.62 93 LEU A O 1
ATOM 790 N N . GLU A 1 94 ? 7.210 9.837 -5.057 1.00 92.12 94 GLU A N 1
ATOM 791 C CA . GLU A 1 94 ? 8.023 10.586 -6.016 1.00 92.12 94 GLU A CA 1
ATOM 792 C C . GLU A 1 94 ? 7.205 11.190 -7.141 1.00 92.12 94 GLU A C 1
ATOM 794 O O . GLU A 1 94 ? 6.059 10.800 -7.341 1.00 92.12 94 GLU A O 1
ATOM 799 N N . ASP A 1 95 ? 7.794 12.143 -7.861 1.00 88.88 95 ASP A N 1
ATOM 800 C CA . ASP A 1 95 ? 7.083 13.078 -8.738 1.00 88.88 95 ASP A CA 1
ATOM 801 C C . ASP A 1 95 ? 6.174 12.386 -9.763 1.00 88.88 95 ASP A C 1
ATOM 803 O O . ASP A 1 95 ? 5.044 12.814 -9.986 1.00 88.88 95 ASP A O 1
ATOM 807 N N . ILE A 1 96 ? 6.628 11.267 -10.334 1.00 91.75 96 ILE A N 1
ATOM 808 C CA . ILE A 1 96 ? 5.869 10.477 -11.320 1.00 91.75 96 ILE A CA 1
ATOM 809 C C . ILE A 1 96 ? 4.873 9.486 -10.694 1.00 91.75 96 ILE A C 1
ATOM 811 O O . ILE A 1 96 ? 4.210 8.727 -11.398 1.00 91.75 96 ILE A O 1
ATOM 815 N N . THR A 1 97 ? 4.799 9.422 -9.366 1.00 95.19 97 THR A N 1
ATOM 816 C CA . THR A 1 97 ? 3.885 8.529 -8.651 1.00 95.19 97 THR A CA 1
ATOM 817 C C . THR A 1 97 ? 2.487 9.105 -8.714 1.00 95.19 97 THR A C 1
ATOM 819 O O . THR A 1 97 ? 2.216 10.186 -8.194 1.00 95.19 97 THR A O 1
ATOM 822 N N . GLU A 1 98 ? 1.589 8.367 -9.351 1.00 95.25 98 GLU A N 1
ATOM 823 C CA . GLU A 1 98 ? 0.182 8.741 -9.469 1.00 95.25 98 GLU A CA 1
ATOM 824 C C . GLU A 1 98 ? -0.604 8.258 -8.252 1.00 95.25 98 GLU A C 1
ATOM 826 O O . GLU A 1 98 ? -1.437 8.980 -7.711 1.00 95.25 98 GLU A O 1
ATOM 831 N N . ARG A 1 99 ? -0.357 7.016 -7.810 1.00 96.12 99 ARG A N 1
ATOM 832 C CA . ARG A 1 99 ? -1.112 6.395 -6.717 1.00 96.12 99 ARG A CA 1
ATOM 833 C C . ARG A 1 99 ? -0.237 5.538 -5.828 1.00 96.12 99 ARG A C 1
ATOM 835 O O . ARG A 1 99 ? 0.604 4.786 -6.312 1.00 96.12 99 ARG A O 1
ATOM 842 N N . ALA A 1 100 ? -0.536 5.567 -4.537 1.00 97.50 100 ALA A N 1
ATOM 843 C CA . ALA A 1 100 ? -0.017 4.626 -3.554 1.00 97.50 100 ALA A CA 1
ATOM 844 C C . ALA A 1 100 ? -1.162 4.117 -2.677 1.00 97.50 100 ALA A C 1
ATOM 846 O O . ALA A 1 100 ? -2.153 4.818 -2.460 1.00 97.50 100 ALA A O 1
ATOM 847 N N . SER A 1 101 ? -1.074 2.887 -2.178 1.00 98.12 101 SER A N 1
ATOM 848 C CA . SER A 1 101 ? -2.111 2.352 -1.290 1.00 98.12 101 SER A CA 1
ATOM 849 C C . SER A 1 101 ? -1.547 1.484 -0.186 1.00 98.12 101 SER A C 1
ATOM 851 O O . SER A 1 101 ? -0.643 0.682 -0.415 1.00 98.12 101 SER A O 1
ATOM 853 N N . ILE A 1 102 ? -2.147 1.620 0.995 1.00 98.56 102 ILE A N 1
ATOM 854 C CA . ILE A 1 102 ? -2.028 0.670 2.095 1.00 98.56 102 ILE A CA 1
ATOM 855 C C . ILE A 1 102 ? -3.203 -0.289 1.993 1.00 98.56 102 ILE A C 1
ATOM 857 O O . ILE A 1 102 ? -4.361 0.115 2.112 1.00 98.56 102 ILE A O 1
ATOM 861 N N . LEU A 1 103 ? -2.900 -1.556 1.752 1.00 98.56 103 LEU A N 1
ATOM 862 C CA . LEU A 1 103 ? -3.895 -2.614 1.689 1.00 98.56 103 LEU A CA 1
ATOM 863 C C . LEU A 1 103 ? -4.163 -3.123 3.104 1.00 98.56 103 LEU A C 1
ATOM 865 O O . LEU A 1 103 ? -3.223 -3.328 3.871 1.00 98.56 103 LEU A O 1
ATOM 869 N N . LEU A 1 104 ? -5.431 -3.331 3.448 1.00 98.31 104 LEU A N 1
ATOM 870 C CA . LEU A 1 104 ? -5.878 -3.798 4.761 1.00 98.31 104 LEU A CA 1
ATOM 871 C C . LEU A 1 104 ? -6.811 -4.995 4.575 1.00 98.31 104 LEU A C 1
ATOM 873 O O . LEU A 1 104 ? -7.686 -4.974 3.707 1.00 98.31 104 LEU A O 1
ATOM 877 N N . ARG A 1 105 ? -6.629 -6.044 5.389 1.00 97.38 105 ARG A N 1
ATOM 878 C CA . ARG A 1 105 ? -7.381 -7.314 5.288 1.00 97.38 105 ARG A CA 1
ATOM 879 C C . ARG A 1 105 ? -7.426 -7.851 3.845 1.00 97.38 105 ARG A C 1
ATOM 881 O O . ARG A 1 105 ? -8.430 -8.397 3.401 1.00 97.38 105 ARG A O 1
ATOM 888 N N . ALA A 1 106 ? -6.323 -7.702 3.116 1.00 97.81 106 ALA A N 1
ATOM 889 C CA . ALA A 1 106 ? -6.181 -8.185 1.754 1.00 97.81 106 ALA A CA 1
ATOM 890 C C . ALA A 1 106 ? -6.007 -9.710 1.739 1.00 97.81 106 ALA A C 1
ATOM 892 O O . ALA A 1 106 ? -5.148 -10.265 2.428 1.00 97.81 106 ALA A O 1
ATOM 893 N N . ARG A 1 107 ? -6.828 -10.390 0.946 1.00 97.00 107 ARG A N 1
ATOM 894 C CA . ARG A 1 107 ? -6.800 -11.832 0.706 1.00 97.00 107 ARG A CA 1
ATOM 895 C C . ARG A 1 107 ? -6.546 -12.075 -0.764 1.00 97.00 107 ARG A C 1
ATOM 897 O O . ARG A 1 107 ? -7.195 -11.477 -1.616 1.00 97.00 107 ARG A O 1
ATOM 904 N N . ILE A 1 108 ? -5.600 -12.955 -1.041 1.00 95.88 108 ILE A N 1
ATOM 905 C CA . ILE A 1 108 ? -5.131 -13.228 -2.394 1.00 95.88 108 ILE A CA 1
ATOM 906 C C . ILE A 1 108 ? -6.236 -13.923 -3.189 1.00 95.88 108 ILE A C 1
ATOM 908 O O . ILE A 1 108 ? -6.863 -14.868 -2.709 1.00 95.88 108 ILE A O 1
ATOM 912 N N . ARG A 1 109 ? -6.421 -13.485 -4.433 1.00 94.25 109 ARG A N 1
ATOM 913 C CA . ARG A 1 109 ? -7.300 -14.102 -5.421 1.00 94.25 109 ARG A CA 1
ATOM 914 C C . ARG A 1 109 ? -6.577 -14.137 -6.766 1.00 94.25 109 ARG A C 1
ATOM 916 O O . ARG A 1 109 ? -6.742 -13.251 -7.600 1.00 94.25 109 ARG A O 1
ATOM 923 N N . GLY A 1 110 ? -5.737 -15.153 -6.958 1.00 93.75 110 GLY A N 1
ATOM 924 C CA . GLY A 1 110 ? -4.792 -15.182 -8.078 1.00 93.75 110 GLY A CA 1
ATOM 925 C C . GLY A 1 110 ? -3.762 -14.056 -7.946 1.00 93.75 110 GLY A C 1
ATOM 926 O O . GLY A 1 110 ? -3.143 -13.919 -6.896 1.00 93.75 110 GLY A O 1
ATOM 927 N N . ASP A 1 111 ? -3.615 -13.240 -8.990 1.00 94.94 111 ASP A N 1
ATOM 928 C CA . ASP A 1 111 ? -2.782 -12.026 -8.981 1.00 94.94 111 ASP A CA 1
ATOM 929 C C . ASP A 1 111 ? -3.549 -10.763 -8.537 1.00 94.94 111 ASP A C 1
ATOM 931 O O . ASP A 1 111 ? -3.029 -9.655 -8.640 1.00 94.94 111 ASP A O 1
ATOM 935 N N . GLU A 1 112 ? -4.774 -10.920 -8.030 1.00 96.25 112 GLU A N 1
ATOM 936 C CA . GLU A 1 112 ? -5.617 -9.858 -7.472 1.00 96.25 112 GLU A CA 1
ATOM 937 C C . GLU A 1 112 ? -5.846 -10.070 -5.964 1.00 96.25 112 GLU A C 1
ATOM 939 O O . GLU A 1 112 ? -5.352 -11.034 -5.369 1.00 96.25 112 GLU A O 1
ATOM 944 N N . PHE A 1 113 ? -6.624 -9.190 -5.329 1.00 97.19 113 PHE A N 1
ATOM 945 C CA . PHE A 1 113 ? -7.005 -9.333 -3.926 1.00 97.19 113 PHE A CA 1
ATOM 946 C C . PHE A 1 113 ? -8.455 -8.917 -3.649 1.00 97.19 113 PHE A C 1
ATOM 948 O O . PHE A 1 113 ? -8.997 -8.023 -4.289 1.00 97.19 113 PHE A O 1
ATOM 955 N N . ASP A 1 114 ? -9.060 -9.529 -2.637 1.00 97.38 114 ASP A N 1
ATOM 956 C CA . ASP A 1 114 ? -10.243 -8.988 -1.966 1.00 97.38 114 ASP A CA 1
ATOM 957 C C . ASP A 1 114 ? -9.798 -8.340 -0.649 1.00 97.38 114 ASP A C 1
ATOM 959 O O . ASP A 1 114 ? -8.924 -8.876 0.028 1.00 97.38 114 ASP A O 1
ATOM 963 N N . GLY A 1 115 ? -10.371 -7.209 -0.251 1.00 97.75 115 GLY A N 1
ATOM 964 C CA . GLY A 1 115 ? -9.992 -6.502 0.974 1.00 97.75 115 GLY A CA 1
ATOM 965 C C . GLY A 1 115 ? -10.305 -5.014 0.903 1.00 97.75 115 GLY A C 1
ATOM 966 O O . GLY A 1 115 ? -11.220 -4.586 0.201 1.00 97.75 115 GLY A O 1
ATOM 967 N N . TYR A 1 116 ? -9.520 -4.211 1.609 1.00 98.56 116 TYR A N 1
ATOM 968 C CA . TYR A 1 116 ? -9.659 -2.761 1.614 1.00 98.56 116 TYR A CA 1
ATOM 969 C C . TYR A 1 116 ? -8.358 -2.072 1.220 1.00 98.56 116 TYR A C 1
ATOM 971 O O . TYR A 1 116 ? -7.273 -2.629 1.381 1.00 98.56 116 TYR A O 1
ATOM 979 N N . ALA A 1 117 ? -8.469 -0.837 0.742 1.00 98.44 117 ALA A N 1
ATOM 980 C CA . ALA A 1 117 ? -7.328 0.026 0.486 1.00 98.44 117 ALA A CA 1
ATOM 981 C C . ALA A 1 117 ? -7.570 1.429 1.045 1.00 98.44 117 ALA A C 1
ATOM 983 O O . ALA A 1 117 ? -8.605 2.044 0.778 1.00 98.44 117 ALA A O 1
ATOM 984 N N . ALA A 1 118 ? -6.580 1.932 1.773 1.00 98.56 118 ALA A N 1
ATOM 985 C CA . ALA A 1 118 ? -6.395 3.346 2.044 1.00 98.56 118 ALA A CA 1
ATOM 986 C C . ALA A 1 118 ? -5.436 3.904 0.986 1.00 98.56 118 ALA A C 1
ATOM 988 O O . ALA A 1 118 ? -4.255 3.554 0.960 1.00 98.56 118 ALA A O 1
ATOM 989 N N . LEU A 1 119 ? -5.969 4.699 0.065 1.00 98.12 119 LEU A N 1
ATOM 990 C CA . LEU A 1 119 ? -5.316 5.112 -1.171 1.00 98.12 119 LEU A CA 1
ATOM 991 C C . LEU A 1 119 ? -5.033 6.617 -1.160 1.00 98.12 119 LEU A C 1
ATOM 993 O O . LEU A 1 119 ? -5.868 7.410 -0.732 1.00 98.12 119 LEU A O 1
ATOM 997 N N . ILE A 1 120 ? -3.852 6.988 -1.646 1.00 97.44 120 ILE A N 1
ATOM 998 C CA . ILE A 1 120 ? -3.444 8.354 -1.983 1.00 97.44 120 ILE A CA 1
ATOM 999 C C . ILE A 1 120 ? -3.447 8.431 -3.511 1.00 97.44 120 ILE A C 1
ATOM 1001 O O . ILE A 1 120 ? -2.715 7.674 -4.151 1.00 97.44 120 ILE A O 1
ATOM 1005 N N . ASP A 1 121 ? -4.279 9.301 -4.080 1.00 96.88 121 ASP A N 1
ATOM 1006 C CA . ASP A 1 121 ? -4.298 9.641 -5.505 1.00 96.88 121 ASP A CA 1
ATOM 1007 C C . ASP A 1 121 ? -3.679 11.031 -5.669 1.00 96.88 121 ASP A C 1
ATOM 1009 O O . ASP A 1 121 ? -4.297 12.046 -5.350 1.00 96.88 121 ASP A O 1
ATOM 1013 N N . ALA A 1 122 ? -2.424 11.065 -6.105 1.00 94.19 122 ALA A N 1
ATOM 1014 C CA . ALA A 1 122 ? -1.649 12.289 -6.246 1.00 94.19 122 ALA A CA 1
ATOM 1015 C C . ALA A 1 122 ? -1.997 13.071 -7.522 1.00 94.19 122 ALA A C 1
ATOM 1017 O O . ALA A 1 122 ? -1.652 14.245 -7.625 1.00 94.19 122 ALA A O 1
ATOM 1018 N N . ASP A 1 123 ? -2.692 12.460 -8.487 1.00 92.31 123 ASP A N 1
ATOM 1019 C CA . ASP A 1 123 ? -3.155 13.177 -9.680 1.00 92.31 123 ASP A CA 1
ATOM 1020 C C . ASP A 1 123 ? -4.380 14.028 -9.361 1.00 92.31 123 ASP A C 1
ATOM 1022 O O . ASP A 1 123 ? -4.472 15.177 -9.789 1.00 92.31 123 ASP A O 1
ATOM 1026 N N . SER A 1 124 ? -5.315 13.476 -8.582 1.00 94.62 124 SER A N 1
ATOM 1027 C CA . SER A 1 124 ? -6.502 14.206 -8.128 1.00 94.62 124 SER A CA 1
ATOM 1028 C C . SER A 1 124 ? -6.321 14.900 -6.778 1.00 94.62 124 SER A C 1
ATOM 1030 O O . SER A 1 124 ? -7.241 15.583 -6.336 1.00 94.62 124 SER A O 1
ATOM 1032 N N . ASN A 1 125 ? -5.172 14.720 -6.117 1.00 93.88 125 ASN A N 1
ATOM 1033 C CA . ASN A 1 125 ? -4.926 15.145 -4.737 1.00 93.88 125 ASN A CA 1
ATOM 1034 C C . ASN A 1 125 ? -6.043 14.702 -3.777 1.00 93.88 125 ASN A C 1
ATOM 1036 O O . ASN A 1 125 ? -6.547 15.474 -2.963 1.00 93.88 125 ASN A O 1
ATOM 1040 N N . GLU A 1 126 ? -6.455 13.439 -3.884 1.00 96.62 126 GLU A N 1
ATOM 1041 C CA . GLU A 1 126 ? -7.485 12.855 -3.026 1.00 96.62 126 GLU A CA 1
ATOM 1042 C C . GLU A 1 126 ? -6.898 11.737 -2.163 1.00 96.62 126 GLU A C 1
ATOM 1044 O O . GLU A 1 126 ? -6.077 10.934 -2.612 1.00 96.62 126 GLU A O 1
ATOM 1049 N N . ILE A 1 127 ? -7.391 11.623 -0.933 1.00 97.50 127 ILE A N 1
ATOM 1050 C CA . ILE A 1 127 ? -7.290 10.384 -0.165 1.00 97.50 127 ILE A CA 1
ATOM 1051 C C . ILE A 1 127 ? -8.612 9.623 -0.262 1.00 97.50 127 ILE A C 1
ATOM 1053 O O . ILE A 1 127 ? -9.691 10.216 -0.206 1.00 97.50 127 ILE A O 1
ATOM 1057 N N . ILE A 1 128 ? -8.542 8.304 -0.445 1.00 98.50 128 ILE A N 1
ATOM 1058 C CA . ILE A 1 128 ? -9.691 7.468 -0.807 1.00 98.50 128 ILE A CA 1
ATOM 1059 C C . ILE A 1 128 ? -9.675 6.177 0.016 1.00 98.50 128 ILE A C 1
ATOM 1061 O O . ILE A 1 128 ? -8.652 5.506 0.121 1.00 98.50 128 ILE A O 1
ATOM 1065 N N . LEU A 1 129 ? -10.827 5.786 0.559 1.00 98.75 129 LEU A N 1
ATOM 1066 C CA . LEU A 1 129 ? -11.063 4.448 1.100 1.00 98.75 129 LEU A CA 1
ATOM 1067 C C . LEU A 1 129 ? -11.812 3.618 0.064 1.00 98.75 129 LEU A C 1
ATOM 1069 O O . LEU A 1 129 ? -12.885 4.016 -0.398 1.00 98.75 129 LEU A O 1
ATOM 1073 N N . ARG A 1 130 ? -11.269 2.456 -0.295 1.00 98.25 130 ARG A N 1
ATOM 1074 C CA . ARG A 1 130 ? -11.884 1.529 -1.251 1.00 98.25 130 ARG A CA 1
ATOM 1075 C C . ARG A 1 130 ? -12.056 0.141 -0.656 1.00 98.25 130 ARG A C 1
ATOM 1077 O O . ARG A 1 130 ? -11.204 -0.336 0.087 1.00 98.25 130 ARG A O 1
ATOM 1084 N N . ARG A 1 131 ? -13.143 -0.513 -1.052 1.00 98.00 131 ARG A N 1
ATOM 1085 C CA . ARG A 1 131 ? -13.421 -1.937 -0.856 1.00 98.00 131 ARG A CA 1
ATOM 1086 C C . ARG A 1 131 ? -13.188 -2.654 -2.175 1.00 98.00 131 ARG A C 1
ATOM 1088 O O . ARG A 1 131 ? -13.722 -2.214 -3.188 1.00 98.00 131 ARG A O 1
ATOM 1095 N N . TYR A 1 132 ? -12.436 -3.741 -2.150 1.00 97.81 132 TYR A N 1
ATOM 1096 C CA . TYR A 1 132 ? -12.153 -4.614 -3.281 1.00 97.81 132 TYR A CA 1
ATOM 1097 C C . TYR A 1 132 ? -12.801 -5.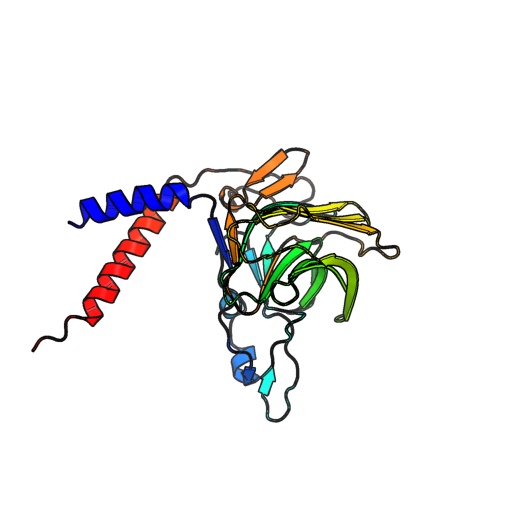967 -3.002 1.00 97.81 132 TYR A C 1
ATOM 1099 O O . TYR A 1 132 ? -12.509 -6.597 -1.989 1.00 97.81 132 TYR A O 1
ATOM 1107 N N . GLU A 1 133 ? -13.718 -6.403 -3.859 1.00 96.50 133 GLU A N 1
ATOM 1108 C CA . GLU A 1 133 ? -14.365 -7.704 -3.714 1.00 96.50 133 GLU A CA 1
ATOM 1109 C C . GLU A 1 133 ? -14.766 -8.258 -5.081 1.00 96.50 133 GLU A C 1
ATOM 1111 O O . GLU A 1 133 ? -15.387 -7.574 -5.900 1.00 96.50 133 GLU A O 1
ATOM 1116 N N . LYS A 1 134 ? -14.439 -9.529 -5.321 1.00 93.56 134 LYS A N 1
ATOM 1117 C CA . LYS A 1 134 ? -14.852 -10.281 -6.511 1.00 93.56 134 LYS A CA 1
ATOM 1118 C C . LYS A 1 134 ? -14.463 -9.580 -7.825 1.00 93.56 134 LYS A C 1
ATOM 1120 O O . LYS A 1 134 ? -15.154 -9.712 -8.833 1.00 93.56 134 LYS A O 1
ATOM 1125 N N . GLY A 1 135 ? -13.319 -8.893 -7.846 1.00 92.12 135 GLY A N 1
ATOM 1126 C CA . GLY A 1 135 ? -12.769 -8.249 -9.052 1.00 92.12 135 GLY A CA 1
ATOM 1127 C C . GLY A 1 135 ? -13.406 -6.914 -9.394 1.00 92.12 135 GLY A C 1
ATOM 1128 O O . GLY A 1 135 ? -13.207 -6.387 -10.489 1.00 92.12 135 GLY A O 1
ATOM 1129 N N . LYS A 1 136 ? -14.179 -6.370 -8.456 1.00 95.19 136 LYS A N 1
ATOM 1130 C CA . LYS A 1 136 ? -14.743 -5.027 -8.507 1.00 95.19 136 LYS A CA 1
ATOM 1131 C C . LYS A 1 136 ? -14.260 -4.242 -7.298 1.00 95.19 136 LYS A C 1
ATOM 1133 O O . LYS A 1 136 ? -13.916 -4.825 -6.271 1.00 95.19 136 LYS A O 1
ATOM 1138 N N . TYR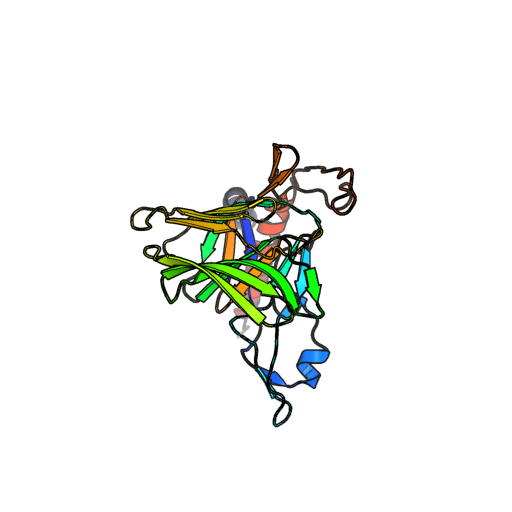 A 1 137 ? -14.259 -2.921 -7.422 1.00 96.62 137 TYR A N 1
ATOM 1139 C CA . TYR A 1 137 ? -14.026 -2.039 -6.290 1.00 96.62 137 TYR A CA 1
ATOM 1140 C C . TYR A 1 137 ? -15.214 -1.099 -6.077 1.00 96.62 137 TYR A C 1
ATOM 1142 O O . TYR A 1 137 ? -15.959 -0.788 -7.007 1.00 96.62 137 TYR A O 1
ATOM 1150 N N . LYS A 1 138 ? -15.375 -0.636 -4.839 1.00 97.56 138 LYS A N 1
ATOM 1151 C CA . LYS A 1 138 ? -16.341 0.384 -4.426 1.00 97.56 138 LYS A CA 1
ATOM 1152 C C . LYS A 1 138 ? -15.617 1.420 -3.575 1.00 97.56 138 LYS A C 1
ATOM 1154 O O . LYS A 1 138 ? -14.923 1.062 -2.626 1.00 97.56 138 LYS A O 1
ATOM 1159 N N . THR A 1 139 ? -15.787 2.699 -3.894 1.00 98.31 139 THR A N 1
ATOM 1160 C CA . THR A 1 139 ? -15.325 3.788 -3.024 1.00 98.31 139 THR A CA 1
ATOM 1161 C C . THR A 1 139 ? -16.252 3.894 -1.818 1.00 98.31 139 THR A C 1
ATOM 1163 O O . THR A 1 139 ? -17.466 3.994 -1.980 1.00 98.31 139 THR A O 1
ATOM 1166 N N . LEU A 1 140 ? -15.674 3.857 -0.621 1.00 98.38 140 LEU A N 1
ATOM 1167 C CA . LEU A 1 140 ? -16.390 3.971 0.649 1.00 98.38 140 LEU A CA 1
ATOM 1168 C C . LEU A 1 140 ? -16.402 5.415 1.159 1.00 98.38 140 LEU A C 1
ATOM 1170 O O . LEU A 1 140 ? -17.426 5.901 1.621 1.00 98.38 140 LEU A O 1
ATOM 1174 N N . ALA A 1 141 ? -15.269 6.106 1.045 1.00 98.38 141 ALA A N 1
ATOM 1175 C CA . ALA A 1 141 ? -15.129 7.521 1.366 1.00 98.38 141 ALA A CA 1
ATOM 1176 C C . ALA A 1 141 ? -13.994 8.126 0.541 1.00 98.38 141 ALA A C 1
ATOM 1178 O O . ALA A 1 141 ? -13.089 7.413 0.103 1.00 98.38 141 ALA A O 1
ATOM 1179 N N . LYS A 1 142 ? -14.029 9.443 0.350 1.00 98.19 142 LYS A N 1
ATOM 1180 C CA . LYS A 1 142 ? -12.927 10.201 -0.240 1.00 98.19 142 LYS A CA 1
ATOM 1181 C C . LYS A 1 142 ? -12.932 11.644 0.242 1.00 98.19 142 LYS A C 1
ATOM 1183 O O . LYS A 1 142 ? -13.990 12.160 0.595 1.00 98.19 142 LYS A O 1
ATOM 1188 N N . ALA A 1 143 ? -11.771 12.281 0.228 1.00 97.19 143 ALA A N 1
ATOM 1189 C CA . ALA A 1 143 ? -11.625 13.705 0.500 1.00 97.19 143 ALA A CA 1
ATOM 1190 C C . ALA A 1 143 ? -10.429 14.273 -0.267 1.00 97.19 143 ALA A C 1
ATOM 1192 O O . ALA A 1 143 ? -9.446 13.565 -0.485 1.00 97.19 143 ALA A O 1
ATOM 1193 N N . SER A 1 144 ? -10.513 15.550 -0.639 1.00 94.50 144 SER A N 1
ATOM 1194 C CA . SER A 1 144 ? -9.367 16.299 -1.159 1.00 94.50 144 SER A CA 1
ATOM 1195 C C . SER A 1 144 ? -8.346 16.526 -0.045 1.00 94.50 144 SER A C 1
ATOM 1197 O O . SER A 1 144 ? -8.731 16.739 1.107 1.00 94.50 144 SER A O 1
ATOM 1199 N N . ALA A 1 145 ? -7.063 16.462 -0.381 1.00 86.00 145 ALA A N 1
ATOM 1200 C CA . ALA A 1 145 ? -5.957 16.632 0.544 1.00 86.00 145 ALA A CA 1
ATOM 1201 C C . ALA A 1 145 ? -4.808 17.380 -0.140 1.00 86.00 145 ALA A C 1
ATOM 1203 O O . ALA A 1 145 ? -3.946 16.735 -0.708 1.00 86.00 145 ALA A O 1
ATOM 1204 N N . GLY A 1 146 ? -4.791 18.719 -0.059 1.00 86.69 146 GLY A N 1
ATOM 1205 C CA . GLY A 1 146 ? -3.680 19.600 -0.473 1.00 86.69 146 GLY A CA 1
ATOM 1206 C C . GLY A 1 146 ? -2.803 19.114 -1.640 1.00 86.69 146 GLY A C 1
ATOM 1207 O O . GLY A 1 146 ? -3.302 18.602 -2.628 1.00 86.69 146 GLY A O 1
ATOM 1208 N N . ASP A 1 147 ? -1.488 19.312 -1.555 1.00 88.81 147 ASP A N 1
ATOM 1209 C CA . ASP A 1 147 ? -0.519 18.764 -2.518 1.00 88.81 147 ASP A CA 1
ATOM 1210 C C . ASP A 1 147 ? 0.166 17.525 -1.917 1.00 88.81 147 ASP A C 1
ATOM 1212 O O . ASP A 1 147 ? 1.023 17.639 -1.035 1.00 88.81 147 ASP A O 1
ATOM 1216 N N . LEU A 1 148 ? -0.213 16.330 -2.384 1.00 90.62 148 LEU A N 1
ATOM 1217 C CA . LEU A 1 148 ? 0.231 15.046 -1.815 1.00 90.62 148 LEU A CA 1
ATOM 1218 C C . LEU A 1 148 ? 1.647 14.625 -2.242 1.00 90.62 148 LEU A C 1
ATOM 1220 O O . LEU A 1 148 ? 2.122 13.577 -1.803 1.00 90.62 148 LEU A O 1
ATOM 1224 N N . ARG A 1 149 ? 2.343 15.419 -3.068 1.00 88.62 149 ARG A N 1
ATOM 1225 C CA . ARG A 1 149 ? 3.729 15.139 -3.493 1.00 88.62 149 ARG A CA 1
ATOM 1226 C C . ARG A 1 149 ? 4.777 15.950 -2.721 1.00 88.62 149 ARG A C 1
ATOM 1228 O O . ARG A 1 149 ? 5.977 15.779 -2.930 1.00 88.62 149 ARG A O 1
ATOM 1235 N N . ARG A 1 150 ? 4.365 16.804 -1.775 1.00 85.12 150 ARG A N 1
ATOM 1236 C CA . ARG A 1 150 ? 5.278 17.650 -0.981 1.00 85.12 150 ARG A CA 1
ATOM 1237 C C . ARG A 1 150 ? 5.969 16.895 0.153 1.00 85.12 150 ARG A C 1
ATOM 1239 O O . ARG A 1 150 ? 5.709 17.132 1.329 1.00 85.12 150 ARG A O 1
ATOM 1246 N N . GLY A 1 151 ? 6.914 16.031 -0.200 1.00 89.75 151 GLY A N 1
ATOM 1247 C CA . GLY A 1 151 ? 7.770 15.344 0.767 1.00 89.75 151 GLY A CA 1
ATOM 1248 C C . GLY A 1 151 ? 7.035 14.280 1.587 1.00 89.75 151 GLY A C 1
ATOM 1249 O O . GLY A 1 151 ? 6.025 13.724 1.163 1.00 89.75 151 GLY A O 1
ATOM 1250 N N . PHE A 1 152 ? 7.581 13.941 2.756 1.00 93.50 152 PHE A N 1
ATOM 1251 C CA . PHE A 1 152 ? 7.031 12.873 3.590 1.00 93.50 152 PHE A CA 1
ATOM 1252 C C . PHE A 1 152 ? 5.711 13.277 4.254 1.00 93.50 152 PHE A C 1
ATOM 1254 O O . PHE A 1 152 ? 5.655 14.211 5.054 1.00 93.50 152 PHE A O 1
ATOM 1261 N N . LEU A 1 153 ? 4.678 12.481 4.003 1.00 95.38 153 LEU A N 1
ATOM 1262 C CA . LEU A 1 153 ? 3.374 12.556 4.639 1.00 95.38 153 LEU A CA 1
ATOM 1263 C C . LEU A 1 153 ? 3.310 11.543 5.783 1.00 95.38 153 LEU A C 1
ATOM 1265 O O . LEU A 1 153 ? 3.473 10.345 5.566 1.00 95.38 153 LEU A O 1
ATOM 1269 N N . ALA A 1 154 ? 3.054 11.986 7.009 1.00 96.44 154 ALA A N 1
ATOM 1270 C CA . ALA A 1 154 ? 2.688 11.076 8.087 1.00 96.44 154 ALA A CA 1
ATOM 1271 C C . ALA A 1 154 ? 1.290 10.505 7.820 1.00 96.44 154 ALA A C 1
ATOM 1273 O O . ALA A 1 154 ? 0.371 11.246 7.464 1.00 96.44 154 ALA A O 1
ATOM 1274 N N . PHE A 1 155 ? 1.117 9.201 8.017 1.00 97.62 155 PHE A N 1
ATOM 1275 C CA . PHE A 1 155 ? -0.167 8.547 7.807 1.00 97.62 155 PHE A CA 1
ATOM 1276 C C . PHE A 1 155 ? -0.517 7.552 8.913 1.00 97.62 155 PHE A C 1
ATOM 1278 O O . PHE A 1 155 ? 0.333 7.024 9.635 1.00 97.62 155 PHE A O 1
ATOM 1285 N N . THR A 1 156 ? -1.811 7.273 9.027 1.00 98.38 156 THR A N 1
ATOM 1286 C CA . THR A 1 156 ? -2.349 6.159 9.808 1.00 98.38 156 THR A CA 1
ATOM 1287 C C . THR A 1 156 ? -3.518 5.556 9.049 1.00 98.38 156 THR A C 1
ATOM 1289 O O . THR A 1 156 ? -4.470 6.265 8.726 1.00 98.38 156 THR A O 1
ATOM 1292 N N . ALA A 1 157 ? -3.438 4.262 8.763 1.00 98.50 157 ALA A N 1
ATOM 1293 C CA . ALA A 1 157 ? -4.499 3.472 8.157 1.00 98.50 157 ALA A CA 1
ATOM 1294 C C . ALA A 1 157 ? -4.990 2.449 9.185 1.00 98.50 157 ALA A C 1
ATOM 1296 O O . ALA A 1 157 ? -4.194 1.692 9.741 1.00 98.50 157 ALA A O 1
ATOM 1297 N N . GLU A 1 158 ? -6.287 2.448 9.461 1.00 97.88 158 GLU A N 1
ATOM 1298 C CA . GLU A 1 158 ? -6.894 1.641 10.513 1.00 97.88 158 GLU A CA 1
ATOM 1299 C C . GLU A 1 158 ? -8.079 0.858 9.957 1.00 97.88 158 GLU A C 1
ATOM 1301 O O . GLU A 1 158 ? -8.889 1.392 9.203 1.00 97.88 158 GLU A O 1
ATOM 1306 N N . LEU A 1 159 ? -8.172 -0.409 10.340 1.00 97.50 159 LEU A N 1
ATOM 1307 C CA . LEU A 1 159 ? -9.312 -1.276 10.109 1.00 97.50 159 LEU A CA 1
ATOM 1308 C C . LEU A 1 159 ? -9.634 -1.967 11.429 1.00 97.50 159 LEU A C 1
ATOM 1310 O O . LEU A 1 159 ? -8.795 -2.704 11.946 1.00 97.50 159 LEU A O 1
ATOM 1314 N N . SER A 1 160 ? -10.841 -1.741 11.931 1.00 94.44 160 SER A N 1
ATOM 1315 C CA . SER A 1 160 ? -11.368 -2.377 13.135 1.00 94.44 160 SER A CA 1
ATOM 1316 C C . SER A 1 160 ? -12.786 -2.849 12.851 1.00 94.44 160 SER A C 1
ATOM 1318 O O . SER A 1 160 ? -13.646 -2.038 12.505 1.00 94.44 160 SER A O 1
ATOM 1320 N N . GLU A 1 161 ? -13.013 -4.161 12.925 1.00 90.50 161 GLU A N 1
ATOM 1321 C CA . GLU A 1 161 ? -14.284 -4.812 12.595 1.00 90.50 161 GLU A CA 1
ATOM 1322 C C . GLU A 1 161 ? -14.770 -4.466 11.174 1.00 90.50 161 GLU A C 1
ATOM 1324 O O . GLU A 1 161 ? -14.313 -5.072 10.196 1.00 90.50 161 GLU A O 1
ATOM 1329 N N . ASN A 1 162 ? -15.679 -3.497 11.047 1.00 94.19 162 ASN A N 1
ATOM 1330 C CA . ASN A 1 162 ? -16.221 -2.983 9.790 1.00 94.19 162 ASN A CA 1
ATOM 1331 C C . ASN A 1 162 ? -15.934 -1.493 9.544 1.00 94.19 162 ASN A C 1
ATOM 1333 O O . ASN A 1 162 ? -16.381 -0.936 8.542 1.00 94.19 162 ASN A O 1
ATOM 1337 N N . GLY A 1 163 ? -15.201 -0.843 10.444 1.00 96.94 163 GLY A N 1
ATOM 1338 C CA . GLY A 1 163 ? -14.767 0.537 10.312 1.00 96.94 163 GLY A CA 1
ATOM 1339 C C . GLY A 1 163 ? -13.391 0.621 9.671 1.00 96.94 163 GLY A C 1
ATOM 1340 O O . GLY A 1 163 ? -12.446 -0.008 10.145 1.00 96.94 163 GLY A O 1
ATOM 1341 N N . ILE A 1 164 ? -13.264 1.439 8.631 1.00 97.94 164 ILE A N 1
ATOM 1342 C CA . ILE A 1 164 ? -11.989 1.765 8.001 1.00 97.94 164 ILE A CA 1
ATOM 1343 C C . ILE A 1 164 ? -11.715 3.264 8.106 1.00 97.94 164 ILE A C 1
ATOM 1345 O O . ILE A 1 164 ? -12.568 4.093 7.796 1.00 97.94 164 ILE A O 1
ATOM 1349 N N . GLY A 1 165 ? -10.513 3.617 8.547 1.00 98.31 165 GLY A N 1
ATOM 1350 C CA . GLY A 1 165 ? -10.054 4.989 8.704 1.00 98.31 165 GLY A CA 1
ATOM 1351 C C . GLY A 1 165 ? -8.732 5.225 7.992 1.00 98.31 165 GLY A C 1
ATOM 1352 O O . GLY A 1 165 ? -7.849 4.368 7.988 1.00 98.31 165 GLY A O 1
ATOM 1353 N N . PHE A 1 166 ? -8.574 6.415 7.422 1.00 98.62 166 PHE A N 1
ATOM 1354 C CA . PHE A 1 166 ? -7.303 6.864 6.877 1.00 98.62 166 PHE A CA 1
ATOM 1355 C C . PHE A 1 166 ? -7.066 8.325 7.227 1.00 98.62 166 PHE A C 1
ATOM 1357 O O . PHE A 1 166 ? -7.902 9.192 6.970 1.00 98.62 166 PHE A O 1
ATOM 1364 N N . LYS A 1 167 ? -5.923 8.582 7.856 1.00 97.88 167 LYS A N 1
ATOM 1365 C CA . LYS A 1 167 ? -5.447 9.914 8.207 1.00 97.88 167 LYS A CA 1
ATOM 1366 C C . LYS A 1 167 ? -4.133 10.163 7.489 1.00 97.88 167 LYS A C 1
ATOM 1368 O O . LYS A 1 167 ? -3.239 9.323 7.570 1.00 97.88 167 LYS A O 1
ATOM 1373 N N . VAL A 1 168 ? -4.012 11.329 6.869 1.00 96.31 168 VAL A N 1
ATOM 1374 C CA . VAL A 1 168 ? -2.785 11.824 6.245 1.00 96.31 168 VAL A CA 1
ATOM 1375 C C . VAL A 1 168 ? -2.533 13.250 6.727 1.00 96.31 168 VAL A C 1
ATOM 1377 O O . VAL A 1 168 ? -3.458 14.048 6.861 1.00 96.31 168 VAL A O 1
ATOM 1380 N N . SER A 1 169 ? -1.280 13.558 7.038 1.00 93.44 169 SER A N 1
ATOM 1381 C CA . SER A 1 169 ? -0.821 14.891 7.440 1.00 93.44 169 SER A CA 1
ATOM 1382 C C . SER A 1 169 ? 0.599 15.105 6.935 1.00 93.44 169 SER A C 1
ATOM 1384 O O . SER A 1 169 ? 1.415 14.192 7.038 1.00 93.44 169 SER A O 1
ATOM 1386 N N . GLY A 1 170 ? 0.910 16.287 6.414 1.00 86.19 170 GLY A N 1
ATOM 1387 C CA . GLY A 1 170 ? 2.206 16.571 5.797 1.00 86.19 170 GLY A CA 1
ATOM 1388 C C . GLY A 1 170 ? 2.858 17.860 6.299 1.00 86.19 170 GLY A C 1
ATOM 1389 O O . GLY A 1 170 ? 2.398 18.451 7.279 1.00 86.19 170 GLY A O 1
ATOM 1390 N N . PRO A 1 171 ? 3.951 18.289 5.646 1.00 79.31 171 PRO A N 1
ATOM 1391 C CA . PRO A 1 171 ? 4.556 19.596 5.883 1.00 79.31 171 PRO A CA 1
ATOM 1392 C C . PRO A 1 171 ? 3.610 20.738 5.467 1.00 79.31 171 PRO A C 1
ATOM 1394 O O . PRO A 1 171 ? 2.526 20.511 4.929 1.00 79.31 171 PRO A O 1
ATOM 1397 N N . ALA A 1 172 ? 4.018 21.984 5.729 1.00 65.06 172 ALA A N 1
ATOM 1398 C CA . ALA A 1 172 ? 3.217 23.173 5.436 1.00 65.06 172 ALA A CA 1
ATOM 1399 C C . ALA A 1 172 ? 2.649 23.160 3.998 1.00 65.06 172 ALA A C 1
ATOM 1401 O O . ALA A 1 172 ? 3.394 23.022 3.025 1.00 65.06 172 ALA A O 1
ATOM 1402 N N . GLY A 1 173 ? 1.325 23.311 3.876 1.00 63.75 173 GLY A N 1
ATOM 1403 C CA . GLY A 1 173 ? 0.590 23.232 2.606 1.00 63.75 173 GLY A CA 1
ATOM 1404 C C . GLY A 1 173 ? -0.145 21.907 2.359 1.00 63.75 173 GLY A C 1
ATOM 1405 O O . GLY A 1 173 ? -0.877 21.809 1.378 1.00 63.75 173 GLY A O 1
ATOM 1406 N N . VAL A 1 174 ? 0.006 20.911 3.238 1.00 71.94 174 VAL A N 1
ATOM 1407 C CA . VAL A 1 174 ? -0.840 19.709 3.254 1.00 71.94 174 VAL A CA 1
ATOM 1408 C C . VAL A 1 174 ? -1.807 19.786 4.429 1.00 71.94 174 VAL A C 1
ATOM 1410 O O . VAL A 1 174 ? -1.385 19.753 5.588 1.00 71.94 174 VAL A O 1
ATOM 1413 N N . ASP A 1 175 ? -3.105 19.854 4.139 1.00 79.12 175 ASP A N 1
ATOM 1414 C CA . ASP A 1 175 ? -4.129 19.793 5.177 1.00 79.12 175 ASP A CA 1
ATOM 1415 C C . ASP A 1 175 ? -4.074 18.445 5.898 1.00 79.12 175 ASP A C 1
ATOM 1417 O O . ASP A 1 175 ? -3.864 17.391 5.294 1.00 79.12 175 ASP A O 1
ATOM 1421 N N . THR A 1 176 ? -4.279 18.459 7.215 1.00 90.62 176 THR A N 1
ATOM 1422 C CA . THR A 1 176 ? -4.519 17.202 7.924 1.00 90.62 176 THR A CA 1
ATOM 1423 C C . THR A 1 176 ? -5.898 16.703 7.534 1.00 90.62 176 THR A C 1
ATOM 1425 O O . THR A 1 176 ? -6.909 17.239 7.985 1.00 90.62 176 THR A O 1
ATOM 1428 N N . VAL A 1 177 ? -5.935 15.651 6.724 1.00 94.50 177 VAL A N 1
ATOM 1429 C CA . VAL A 1 177 ? -7.181 15.058 6.248 1.00 94.50 177 VAL A CA 1
ATOM 1430 C C . VAL A 1 177 ? -7.379 13.714 6.919 1.00 94.50 177 VAL A C 1
ATOM 1432 O O . VAL A 1 177 ? -6.481 12.872 6.978 1.00 94.50 177 VAL A O 1
ATOM 1435 N N . LYS A 1 178 ? -8.580 13.516 7.456 1.00 96.88 178 LYS A N 1
ATOM 1436 C CA . LYS A 1 178 ? -9.015 12.253 8.039 1.00 96.88 178 LYS A CA 1
ATOM 1437 C C . LYS A 1 178 ? -10.335 11.862 7.399 1.00 96.88 178 LYS A C 1
ATOM 1439 O O . LYS A 1 178 ? -11.305 12.606 7.490 1.00 96.88 178 LYS A O 1
ATOM 1444 N N . ILE A 1 179 ? -10.369 10.675 6.813 1.00 98.31 179 ILE A N 1
ATOM 1445 C CA . ILE A 1 179 ? -11.592 10.049 6.320 1.00 98.31 179 ILE A CA 1
ATOM 1446 C C . ILE A 1 179 ? -11.854 8.757 7.079 1.00 98.31 179 ILE A C 1
ATOM 1448 O O . ILE A 1 179 ? -10.933 8.071 7.525 1.00 98.31 179 ILE A O 1
ATOM 1452 N N . TYR A 1 180 ? -13.131 8.447 7.240 1.00 98.38 180 TYR A N 1
ATOM 1453 C CA . TYR A 1 180 ? -13.607 7.226 7.866 1.00 98.38 180 TYR A CA 1
ATOM 1454 C C . TYR A 1 180 ? -14.835 6.737 7.108 1.00 98.38 180 TYR A C 1
ATOM 1456 O O . TYR A 1 180 ? -15.642 7.546 6.649 1.00 98.38 180 TYR A O 1
ATOM 1464 N N . ALA A 1 181 ? -14.975 5.425 6.992 1.00 98.19 181 ALA A N 1
ATOM 1465 C CA . ALA A 1 181 ? -16.170 4.789 6.474 1.00 98.19 181 ALA A CA 1
ATOM 1466 C C . ALA A 1 181 ? -16.486 3.533 7.281 1.00 98.19 181 ALA A C 1
ATOM 1468 O O . ALA A 1 181 ? -15.585 2.810 7.706 1.00 98.19 181 ALA A O 1
ATOM 1469 N N . LYS A 1 182 ? -17.777 3.259 7.438 1.00 97.75 182 LYS A N 1
ATOM 1470 C CA . LYS A 1 182 ? -18.283 1.983 7.931 1.00 97.75 182 LYS A CA 1
ATOM 1471 C C . LYS A 1 182 ? -18.769 1.165 6.738 1.00 97.75 182 LYS A C 1
ATOM 1473 O O . LYS A 1 182 ? -19.500 1.682 5.896 1.00 97.75 182 LYS A O 1
ATOM 1478 N N . ASP A 1 183 ? -18.328 -0.082 6.644 1.00 96.50 183 ASP A N 1
ATOM 1479 C CA . ASP A 1 183 ? -18.816 -1.035 5.651 1.00 96.50 183 ASP A CA 1
ATOM 1480 C C . ASP A 1 183 ? -19.998 -1.813 6.239 1.00 96.50 183 ASP A C 1
ATOM 1482 O O . ASP A 1 183 ? -19.849 -2.535 7.225 1.00 96.50 183 ASP A O 1
ATOM 1486 N N . GLU A 1 184 ? -21.184 -1.650 5.658 1.00 94.19 184 GLU A N 1
ATOM 1487 C CA . GLU A 1 184 ? -22.388 -2.359 6.115 1.00 94.19 184 GLU A CA 1
ATOM 1488 C C . GLU A 1 184 ? -22.328 -3.862 5.791 1.00 94.19 184 GLU A C 1
ATOM 1490 O O . GLU A 1 184 ? -22.951 -4.671 6.474 1.00 94.19 184 GLU A O 1
ATOM 1495 N N . GLU A 1 185 ? -21.520 -4.254 4.800 1.00 93.88 185 GLU A N 1
ATOM 1496 C CA . GLU A 1 185 ? -21.308 -5.648 4.397 1.00 93.88 185 GLU A CA 1
ATOM 1497 C C . GLU A 1 185 ? -19.807 -5.989 4.448 1.00 93.88 185 GLU A C 1
ATOM 1499 O O . GLU A 1 185 ? -19.154 -6.165 3.405 1.00 93.88 185 GLU A O 1
ATOM 1504 N N . PRO A 1 186 ? -19.219 -6.053 5.659 1.00 93.75 186 PRO A N 1
ATOM 1505 C CA . PRO A 1 186 ? -17.781 -6.145 5.818 1.00 93.75 186 PRO A CA 1
ATOM 1506 C C . PRO A 1 186 ? -17.218 -7.451 5.264 1.00 93.75 186 PRO A C 1
ATOM 1508 O O . PRO A 1 186 ? -17.794 -8.533 5.394 1.00 93.75 186 PRO A O 1
ATOM 1511 N N . ILE A 1 187 ? -16.017 -7.361 4.703 1.00 92.50 187 ILE A N 1
ATOM 1512 C CA . ILE A 1 187 ? -15.245 -8.522 4.282 1.00 92.50 187 ILE A CA 1
ATOM 1513 C C . ILE A 1 187 ? -14.827 -9.291 5.538 1.00 92.50 187 ILE A C 1
ATOM 1515 O O . ILE A 1 187 ? -13.984 -8.835 6.314 1.00 92.50 187 ILE A O 1
ATOM 1519 N N . MET A 1 188 ? -15.426 -10.465 5.734 1.00 91.62 188 MET A N 1
ATOM 1520 C CA . MET A 1 188 ? -15.214 -11.305 6.913 1.00 91.62 188 MET A CA 1
ATOM 1521 C C . MET A 1 188 ? -13.914 -12.110 6.841 1.00 91.62 188 MET A C 1
ATOM 1523 O O . MET A 1 188 ? -13.463 -12.509 5.765 1.00 91.62 188 MET A O 1
ATOM 1527 N N . GLY A 1 189 ? -13.363 -12.438 8.012 1.00 92.31 189 GLY A N 1
ATOM 1528 C CA . GLY A 1 189 ? -12.180 -13.287 8.160 1.00 92.31 189 GLY A CA 1
ATOM 1529 C C . GLY A 1 189 ? -10.874 -12.508 8.320 1.00 92.31 189 GLY A C 1
ATOM 1530 O O . GLY A 1 189 ? -10.865 -11.290 8.482 1.00 92.31 189 GLY A O 1
ATOM 1531 N N . LYS A 1 190 ? -9.758 -13.243 8.333 1.00 94.81 190 LYS A N 1
ATOM 1532 C CA . LYS A 1 190 ? -8.408 -12.670 8.392 1.00 94.81 190 LYS A CA 1
ATOM 1533 C C . LYS A 1 190 ? -7.907 -12.358 6.984 1.00 94.81 190 LYS A C 1
ATOM 1535 O O . LYS A 1 190 ? -8.274 -13.034 6.025 1.00 94.81 190 LYS A O 1
ATOM 1540 N N . GLY A 1 191 ? -7.054 -11.352 6.879 1.00 95.94 191 GLY A N 1
ATOM 1541 C CA . GLY A 1 191 ? -6.286 -11.046 5.678 1.00 95.94 191 GLY A CA 1
ATOM 1542 C C . GLY A 1 191 ? -4.940 -10.452 6.062 1.00 95.94 191 GLY A C 1
ATOM 1543 O O . GLY A 1 191 ? -4.598 -10.399 7.242 1.00 95.94 191 GLY A O 1
ATOM 1544 N N . ARG A 1 192 ? -4.179 -9.999 5.075 1.00 97.19 192 ARG A N 1
ATOM 1545 C CA . ARG A 1 192 ? -2.860 -9.386 5.264 1.00 97.19 192 ARG A CA 1
ATOM 1546 C C . ARG A 1 192 ? -2.941 -7.883 5.058 1.00 97.19 192 ARG A C 1
ATOM 1548 O O . ARG A 1 192 ? -3.868 -7.395 4.412 1.00 97.19 192 ARG A O 1
ATOM 1555 N N . PHE A 1 193 ? -1.967 -7.149 5.580 1.00 97.25 193 PHE A N 1
ATOM 1556 C CA . PHE A 1 193 ? -1.743 -5.786 5.112 1.00 97.25 193 PHE A CA 1
ATOM 1557 C C . PHE A 1 193 ? -0.715 -5.783 3.982 1.00 97.25 193 PHE A C 1
ATOM 1559 O O . PHE A 1 193 ? 0.043 -6.740 3.803 1.00 97.25 193 PHE A O 1
ATOM 1566 N N . GLY A 1 194 ? -0.694 -4.709 3.206 1.00 97.94 194 GLY A N 1
ATOM 1567 C CA . GLY A 1 194 ? 0.156 -4.635 2.033 1.00 97.94 194 GLY A CA 1
ATOM 1568 C C . GLY A 1 194 ? 0.369 -3.231 1.514 1.00 97.94 194 GLY A C 1
ATOM 1569 O O . GLY A 1 194 ? -0.157 -2.261 2.056 1.00 97.94 194 GLY A O 1
ATOM 1570 N N . VAL A 1 195 ? 1.140 -3.152 0.439 1.00 98.12 195 VAL A N 1
ATOM 1571 C CA . VAL A 1 195 ? 1.465 -1.909 -0.254 1.00 98.12 195 VAL A CA 1
ATOM 1572 C C . VAL A 1 195 ? 1.322 -2.120 -1.752 1.00 98.12 195 VAL A C 1
ATOM 1574 O O . VAL A 1 195 ? 1.783 -3.132 -2.289 1.00 98.12 195 VAL A O 1
ATOM 1577 N N . SER A 1 196 ? 0.746 -1.134 -2.430 1.00 97.69 196 SER A N 1
ATOM 1578 C CA . SER A 1 196 ? 0.778 -1.021 -3.887 1.00 97.69 196 SER A CA 1
ATOM 1579 C C . SER A 1 196 ? 1.173 0.385 -4.326 1.00 97.69 196 SER A C 1
ATOM 1581 O O . SER A 1 196 ? 0.977 1.351 -3.587 1.00 97.69 196 SER A O 1
ATOM 1583 N N . SER A 1 197 ? 1.704 0.497 -5.543 1.00 96.12 197 SER A N 1
ATOM 1584 C CA . SER A 1 197 ? 2.060 1.775 -6.168 1.00 96.12 197 SER A CA 1
ATOM 1585 C C . SER A 1 197 ? 1.782 1.733 -7.668 1.00 96.12 197 SER A C 1
ATOM 1587 O O . SER A 1 197 ? 1.851 0.664 -8.280 1.00 96.12 197 SER A O 1
ATOM 1589 N N . TRP A 1 198 ? 1.490 2.888 -8.259 1.00 96.00 198 TRP A N 1
ATOM 1590 C CA . TRP A 1 198 ? 1.271 3.062 -9.693 1.00 96.00 198 TRP A CA 1
ATOM 1591 C C . TRP A 1 198 ? 1.980 4.317 -10.220 1.00 96.00 198 TRP A C 1
ATOM 1593 O O . TRP A 1 198 ? 2.049 5.342 -9.536 1.00 96.00 198 TRP A O 1
ATOM 1603 N N . GLY A 1 199 ? 2.502 4.227 -11.446 1.00 93.12 199 GLY A N 1
ATOM 1604 C CA . GLY A 1 199 ? 3.292 5.270 -12.111 1.00 93.12 199 GLY A CA 1
ATOM 1605 C C . GLY A 1 199 ? 4.735 5.328 -11.606 1.00 93.12 199 GLY A C 1
ATOM 1606 O O . GLY A 1 199 ? 5.673 5.059 -12.350 1.00 93.12 199 GLY A O 1
ATOM 1607 N N . GLY A 1 200 ? 4.906 5.596 -10.314 1.00 93.00 200 GLY A N 1
ATOM 1608 C CA . GLY A 1 200 ? 6.199 5.826 -9.675 1.00 93.00 200 GLY A CA 1
ATOM 1609 C C . GLY A 1 200 ? 6.424 4.975 -8.435 1.00 93.00 200 GLY A C 1
ATOM 1610 O O . GLY A 1 200 ? 5.591 4.150 -8.042 1.00 93.00 200 GLY A O 1
ATOM 1611 N N . HIS A 1 201 ? 7.592 5.147 -7.822 1.00 93.75 201 HIS A N 1
ATOM 1612 C CA . HIS A 1 201 ? 7.923 4.468 -6.576 1.00 93.75 201 HIS A CA 1
ATOM 1613 C C . HIS A 1 201 ? 7.459 5.246 -5.355 1.00 93.75 201 HIS A C 1
ATOM 1615 O O . HIS A 1 201 ? 7.444 6.471 -5.314 1.00 93.75 201 HIS A O 1
ATOM 1621 N N . VAL A 1 202 ? 7.188 4.483 -4.308 1.00 96.50 202 VAL A N 1
ATOM 1622 C CA . VAL A 1 202 ? 6.821 4.997 -3.000 1.00 96.50 202 VAL A CA 1
ATOM 1623 C C . VAL A 1 202 ? 7.879 4.602 -1.979 1.00 96.50 202 VAL A C 1
ATOM 1625 O O . VAL A 1 202 ? 8.367 3.466 -1.970 1.00 96.50 202 VAL A O 1
ATOM 1628 N N . THR A 1 203 ? 8.233 5.545 -1.115 1.00 96.62 203 THR A N 1
ATOM 1629 C CA . THR A 1 203 ? 9.162 5.331 -0.008 1.00 96.62 203 THR A CA 1
ATOM 1630 C C . THR A 1 203 ? 8.417 5.490 1.303 1.00 96.62 203 THR A C 1
ATOM 1632 O O . THR A 1 203 ? 7.818 6.524 1.576 1.00 96.62 203 THR A O 1
ATOM 1635 N N . PHE A 1 204 ? 8.475 4.462 2.133 1.00 96.75 204 PHE A N 1
ATOM 1636 C CA . PHE A 1 204 ? 7.989 4.498 3.498 1.00 96.75 204 PHE A CA 1
ATOM 1637 C C . PHE A 1 204 ? 9.139 4.741 4.454 1.00 96.75 204 PHE A C 1
ATOM 1639 O O . PHE A 1 204 ? 10.196 4.153 4.263 1.00 96.75 204 PHE A O 1
ATOM 1646 N N . ASP A 1 205 ? 8.911 5.528 5.499 1.00 94.75 205 ASP A N 1
ATOM 1647 C CA . ASP A 1 205 ? 9.822 5.677 6.631 1.00 94.75 205 ASP A CA 1
ATOM 1648 C C . ASP A 1 205 ? 9.097 5.334 7.937 1.00 94.75 205 ASP A C 1
ATOM 1650 O O . ASP A 1 205 ? 7.980 5.797 8.184 1.00 94.75 205 ASP A O 1
ATOM 1654 N N . GLY A 1 206 ? 9.711 4.476 8.753 1.00 93.62 206 GLY A N 1
ATOM 1655 C CA . GLY A 1 206 ? 9.141 4.038 10.030 1.00 93.62 206 GLY A CA 1
ATOM 1656 C C . GLY A 1 206 ? 7.827 3.256 9.897 1.00 93.62 206 GLY A C 1
ATOM 1657 O O . GLY A 1 206 ? 6.974 3.349 10.778 1.00 93.62 206 GLY A O 1
ATOM 1658 N N . LEU A 1 207 ? 7.639 2.511 8.799 1.00 96.19 207 LEU A N 1
ATOM 1659 C CA . LEU A 1 207 ? 6.435 1.703 8.588 1.00 96.19 207 LEU A CA 1
ATOM 1660 C C . LEU A 1 207 ? 6.304 0.635 9.681 1.00 96.19 207 LEU A C 1
ATOM 1662 O O . LEU A 1 207 ? 7.185 -0.212 9.863 1.00 96.19 207 LEU A O 1
ATOM 1666 N N . SER A 1 208 ? 5.180 0.673 10.382 1.00 96.38 208 SER A N 1
ATOM 1667 C CA . SER A 1 208 ? 4.899 -0.160 11.546 1.00 96.38 208 SER A CA 1
ATOM 1668 C C . SER A 1 208 ? 3.449 -0.624 11.559 1.00 96.38 208 SER A C 1
ATOM 1670 O O . SER A 1 208 ? 2.573 0.018 10.969 1.00 96.38 208 SER A O 1
ATOM 1672 N N . PHE A 1 209 ? 3.199 -1.733 12.251 1.00 95.69 209 PHE A N 1
ATOM 1673 C CA . PHE A 1 209 ? 1.851 -2.176 12.592 1.00 95.69 209 PHE A CA 1
ATOM 1674 C C . PHE A 1 209 ? 1.682 -2.282 14.107 1.00 95.69 209 PHE A C 1
ATOM 1676 O O . PHE A 1 209 ? 2.643 -2.549 14.829 1.00 95.69 209 PHE A O 1
ATOM 1683 N N . GLU A 1 210 ? 0.454 -2.097 14.582 1.00 95.06 210 GLU A N 1
ATOM 1684 C CA . GLU A 1 210 ? 0.091 -2.324 15.980 1.00 95.06 210 GLU A CA 1
ATOM 1685 C C . GLU A 1 210 ? -0.381 -3.769 16.201 1.00 95.06 210 GLU A C 1
ATOM 1687 O O . GLU A 1 210 ? -1.167 -4.309 15.419 1.00 95.06 210 GLU A O 1
ATOM 1692 N N . HIS A 1 211 ? 0.091 -4.396 17.277 1.00 90.62 211 HIS A N 1
ATOM 1693 C CA . HIS A 1 211 ? -0.370 -5.693 17.759 1.00 90.62 211 HIS A CA 1
ATOM 1694 C C . HIS A 1 211 ? -0.340 -5.699 19.291 1.00 90.62 211 HIS A C 1
ATOM 1696 O O . HIS A 1 211 ? 0.653 -5.286 19.882 1.00 90.62 211 HIS A O 1
ATOM 1702 N N . GLU A 1 212 ? -1.436 -6.115 19.934 1.00 87.12 212 GLU A N 1
ATOM 1703 C CA . GLU A 1 212 ? -1.567 -6.133 21.405 1.00 87.12 212 GLU A CA 1
ATOM 1704 C C . GLU A 1 212 ? -1.177 -4.798 22.080 1.00 87.12 212 GLU A C 1
ATOM 1706 O O . GLU A 1 212 ? -0.496 -4.762 23.105 1.00 87.12 212 GLU A O 1
ATOM 1711 N N . GLY A 1 213 ? -1.568 -3.672 21.468 1.00 87.62 213 GLY A N 1
ATOM 1712 C CA . GLY A 1 213 ? -1.264 -2.324 21.963 1.00 87.62 213 GLY A CA 1
ATOM 1713 C C . GLY A 1 213 ? 0.201 -1.892 21.808 1.00 87.62 213 GLY A C 1
ATOM 1714 O O . GLY A 1 213 ? 0.584 -0.835 22.310 1.00 87.62 213 GLY A O 1
ATOM 1715 N N . LYS A 1 214 ? 1.038 -2.685 21.128 1.00 91.00 214 LYS A N 1
ATOM 1716 C CA . LYS A 1 214 ? 2.449 -2.380 20.858 1.00 91.00 214 LYS A CA 1
ATOM 1717 C C . LYS A 1 214 ? 2.669 -2.126 19.372 1.00 91.00 214 LYS A C 1
ATOM 1719 O O . LYS A 1 214 ? 2.155 -2.848 18.523 1.00 91.00 214 LYS A O 1
ATOM 1724 N N . SER A 1 215 ? 3.462 -1.104 19.059 1.00 93.75 215 SER A N 1
ATOM 1725 C CA . SER A 1 215 ? 3.888 -0.820 17.686 1.00 93.75 215 SER A CA 1
ATOM 1726 C C . SER A 1 215 ? 5.152 -1.606 17.341 1.00 93.75 215 SER A C 1
ATOM 1728 O O . SER A 1 215 ? 6.130 -1.584 18.091 1.00 93.75 215 SER A O 1
ATOM 1730 N N . HIS A 1 216 ? 5.134 -2.286 16.196 1.00 94.00 216 HIS A N 1
ATOM 1731 C CA . HIS A 1 216 ? 6.230 -3.105 15.691 1.00 94.00 216 HIS A CA 1
ATOM 1732 C C . HIS A 1 216 ? 6.737 -2.553 14.347 1.00 94.00 216 HIS A C 1
ATOM 1734 O O . HIS A 1 216 ? 6.013 -2.619 13.347 1.00 94.00 216 HIS A O 1
ATOM 1740 N N . PRO A 1 217 ? 7.972 -2.016 14.282 1.00 92.94 217 PRO A N 1
ATOM 1741 C CA . PRO A 1 217 ? 8.588 -1.585 13.028 1.00 92.94 217 PRO A CA 1
ATOM 1742 C C . PRO A 1 217 ? 8.872 -2.781 12.117 1.00 92.94 217 PRO A C 1
ATOM 1744 O O . PRO A 1 217 ? 9.574 -3.715 12.503 1.00 92.94 217 PRO A O 1
ATOM 1747 N N . ILE A 1 218 ? 8.366 -2.750 10.884 1.00 92.00 218 ILE A N 1
ATOM 1748 C CA . ILE A 1 218 ? 8.426 -3.911 9.984 1.00 92.00 218 ILE A CA 1
ATOM 1749 C C . ILE A 1 218 ? 9.863 -4.290 9.613 1.00 92.00 218 ILE A C 1
ATOM 1751 O O . ILE A 1 218 ? 10.206 -5.467 9.556 1.00 92.00 218 ILE A O 1
ATOM 1755 N N . ASN A 1 219 ? 10.715 -3.296 9.373 1.00 87.94 219 ASN A N 1
ATOM 1756 C CA . ASN A 1 219 ? 12.114 -3.495 8.985 1.00 87.94 219 ASN A CA 1
ATOM 1757 C C . ASN A 1 219 ? 12.991 -4.099 10.098 1.00 87.94 219 ASN A C 1
ATOM 1759 O O . ASN A 1 219 ? 14.149 -4.417 9.838 1.00 87.94 219 ASN A O 1
ATOM 1763 N N . GLN A 1 220 ? 12.469 -4.227 11.319 1.00 89.06 220 GLN A N 1
ATOM 1764 C CA . GLN A 1 220 ? 13.171 -4.808 12.461 1.00 89.06 220 GLN A CA 1
ATOM 1765 C C . GLN A 1 220 ? 12.627 -6.190 12.837 1.00 89.06 220 GLN A C 1
ATOM 1767 O O . GLN A 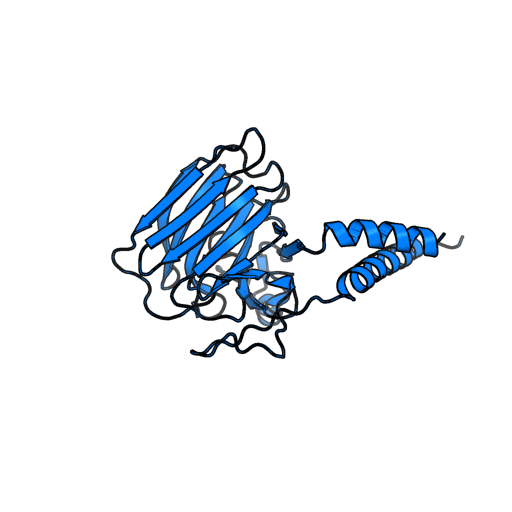1 220 ? 13.054 -6.761 13.834 1.00 89.06 220 GLN A O 1
ATOM 1772 N N . ILE A 1 221 ? 11.670 -6.743 12.092 1.00 89.88 221 ILE A N 1
ATOM 1773 C CA . ILE A 1 221 ? 11.097 -8.045 12.434 1.00 89.88 221 ILE A CA 1
ATOM 1774 C C . ILE A 1 221 ? 12.048 -9.165 12.016 1.00 89.88 221 ILE A C 1
ATOM 1776 O O . ILE A 1 221 ? 12.455 -9.271 10.858 1.00 89.88 221 ILE A O 1
ATOM 1780 N N . ASP A 1 222 ? 12.357 -10.052 12.960 1.00 88.94 222 ASP A N 1
ATOM 1781 C CA . ASP A 1 222 ? 13.033 -11.307 12.663 1.00 88.94 222 ASP A CA 1
ATOM 1782 C C . ASP A 1 222 ? 12.024 -12.296 12.075 1.00 88.94 222 ASP A C 1
ATOM 1784 O O . ASP A 1 222 ? 11.310 -13.001 12.791 1.00 88.94 222 ASP A O 1
ATOM 1788 N N . HIS A 1 223 ? 11.971 -12.351 10.747 1.00 85.75 223 HIS A N 1
ATOM 1789 C CA . HIS A 1 223 ? 11.083 -13.249 10.010 1.00 85.75 223 HIS A CA 1
ATOM 1790 C C . HIS A 1 223 ? 11.381 -14.738 10.209 1.00 85.75 223 HIS A C 1
ATOM 1792 O O . HIS A 1 223 ? 10.519 -15.556 9.905 1.00 85.75 223 HIS A O 1
ATOM 1798 N N . SER A 1 224 ? 12.581 -15.094 10.678 1.00 85.31 224 SER A N 1
ATOM 1799 C CA . SER A 1 224 ? 12.954 -16.488 10.933 1.00 85.31 224 SER A CA 1
ATOM 1800 C C . SER A 1 224 ? 12.517 -16.960 12.319 1.00 85.31 224 SER A C 1
ATOM 1802 O O . SER A 1 224 ? 12.130 -18.114 12.479 1.00 85.31 224 SER A O 1
ATOM 1804 N N . GLY A 1 225 ? 12.537 -16.061 13.307 1.00 84.31 225 GLY A N 1
ATOM 1805 C CA . GLY A 1 225 ? 12.142 -16.354 14.685 1.00 84.31 225 GLY A CA 1
ATOM 1806 C C . GLY A 1 225 ? 10.692 -15.999 15.040 1.00 84.31 225 GLY A C 1
ATOM 1807 O O . GLY A 1 225 ? 10.212 -16.418 16.096 1.00 84.31 225 GLY A O 1
ATOM 1808 N N . SER A 1 226 ? 10.000 -15.224 14.197 1.00 87.44 226 SER A N 1
ATOM 1809 C CA . SER A 1 226 ? 8.621 -14.774 14.438 1.00 87.44 226 SER A CA 1
ATOM 1810 C C . SER A 1 226 ? 7.574 -15.705 13.819 1.00 87.44 226 SER A C 1
ATOM 1812 O O . SER A 1 226 ? 7.721 -16.172 12.693 1.00 87.44 226 SER A O 1
ATOM 1814 N N . GLU A 1 227 ? 6.451 -15.890 14.510 1.00 87.88 227 GLU A N 1
ATOM 1815 C CA . GLU A 1 227 ? 5.296 -16.668 14.054 1.00 87.88 227 GLU A CA 1
ATOM 1816 C C . GLU A 1 227 ? 4.130 -15.742 13.669 1.00 87.88 227 GLU A C 1
ATOM 1818 O O . GLU A 1 227 ? 3.147 -15.605 14.387 1.00 87.88 227 GLU A O 1
ATOM 1823 N N . LEU A 1 228 ? 4.231 -15.074 12.519 1.00 87.12 228 LEU A N 1
ATOM 1824 C CA . LEU A 1 228 ? 3.322 -13.973 12.148 1.00 87.12 228 LEU A CA 1
ATOM 1825 C C . LEU A 1 228 ? 1.950 -14.403 11.583 1.00 87.12 228 LEU A C 1
ATOM 1827 O O . LEU A 1 228 ? 1.058 -13.567 11.417 1.00 87.12 228 LEU A O 1
ATOM 1831 N N . ILE A 1 229 ? 1.776 -15.688 11.264 1.00 83.81 229 ILE A N 1
ATOM 1832 C CA . ILE A 1 229 ? 0.563 -16.226 10.614 1.00 83.81 229 ILE A CA 1
ATOM 1833 C C . ILE A 1 229 ? -0.318 -17.021 11.597 1.00 83.81 229 ILE A C 1
ATOM 1835 O O . ILE A 1 229 ? -1.512 -17.178 11.360 1.00 83.81 229 ILE A O 1
ATOM 1839 N N . LYS A 1 230 ? 0.233 -17.487 12.724 1.00 78.12 230 LYS A N 1
ATOM 1840 C CA . LYS A 1 230 ? -0.516 -18.254 13.732 1.00 78.12 230 LYS A CA 1
ATOM 1841 C C . LYS A 1 230 ? -1.407 -17.349 14.599 1.00 78.12 230 LYS A C 1
ATOM 1843 O O . LYS A 1 230 ? -1.327 -16.121 14.526 1.00 78.12 230 LYS A O 1
ATOM 1848 N N . ASP A 1 231 ? -2.286 -17.963 15.391 1.00 71.06 231 ASP A N 1
ATOM 1849 C CA . ASP A 1 231 ? -3.192 -17.246 16.297 1.00 71.06 231 ASP A CA 1
ATOM 1850 C C . ASP A 1 231 ? -2.428 -16.579 17.452 1.00 71.06 231 ASP A C 1
ATOM 1852 O O . ASP A 1 231 ? -2.537 -15.362 17.605 1.00 71.06 231 ASP A O 1
ATOM 1856 N N . ASP A 1 232 ? -1.559 -17.325 18.142 1.00 67.81 232 ASP A N 1
ATOM 1857 C CA . ASP A 1 232 ? -0.676 -16.823 19.207 1.00 67.81 232 ASP A CA 1
ATOM 1858 C C . ASP A 1 232 ? 0.636 -16.282 18.620 1.00 67.81 232 ASP A C 1
ATOM 1860 O O . ASP A 1 232 ? 1.699 -16.908 18.685 1.00 67.81 232 ASP A O 1
ATOM 1864 N N . LYS A 1 233 ? 0.551 -15.129 17.950 1.00 81.25 233 LYS A N 1
ATOM 1865 C CA . LYS A 1 233 ? 1.678 -14.572 17.194 1.00 81.25 233 LYS A CA 1
ATOM 1866 C C . LYS A 1 233 ? 2.856 -14.237 18.098 1.00 81.25 233 LYS A C 1
ATOM 1868 O O . LYS A 1 233 ? 2.842 -13.265 18.846 1.00 81.25 233 LYS A O 1
ATOM 1873 N N . LYS A 1 234 ? 3.959 -14.954 17.917 1.00 87.88 234 LYS A N 1
ATOM 1874 C CA . LYS A 1 234 ? 5.246 -14.545 18.474 1.00 87.88 234 LYS A CA 1
ATOM 1875 C C . LYS A 1 234 ? 5.903 -13.523 17.551 1.00 87.88 234 LYS A C 1
ATOM 1877 O O . LYS A 1 234 ? 6.310 -13.875 16.446 1.00 87.88 234 LYS A O 1
ATOM 1882 N N . ILE A 1 235 ? 6.050 -12.278 18.000 1.00 90.38 235 ILE A N 1
ATOM 1883 C CA . ILE A 1 235 ? 6.759 -11.231 17.250 1.00 90.38 235 ILE A CA 1
ATOM 1884 C C . ILE A 1 235 ? 8.117 -10.984 17.900 1.00 90.38 235 ILE A C 1
ATOM 1886 O O . ILE A 1 235 ? 8.201 -10.504 19.029 1.00 90.38 235 ILE A O 1
ATOM 1890 N N . ILE A 1 236 ? 9.187 -11.301 17.174 1.00 88.50 236 ILE A N 1
ATOM 1891 C CA . ILE A 1 236 ? 10.560 -11.020 17.584 1.00 88.50 236 ILE A CA 1
ATOM 1892 C C . ILE A 1 236 ? 11.057 -9.823 16.782 1.00 88.50 236 ILE A C 1
ATOM 1894 O O . ILE A 1 236 ? 11.102 -9.853 15.552 1.00 88.50 236 ILE A O 1
ATOM 1898 N N . VAL A 1 237 ? 11.449 -8.771 17.495 1.00 88.44 237 VAL A N 1
ATOM 1899 C CA . VAL A 1 237 ? 12.094 -7.594 16.914 1.00 88.44 237 VAL A CA 1
ATOM 1900 C C . VAL A 1 237 ? 13.594 -7.721 17.148 1.00 88.44 237 VAL A C 1
ATOM 1902 O O . VAL A 1 237 ? 14.040 -7.887 18.283 1.00 88.44 237 VAL A O 1
ATOM 1905 N N . LYS A 1 238 ? 14.373 -7.667 16.071 1.00 84.00 238 LYS A N 1
ATOM 1906 C CA . LYS A 1 238 ? 15.829 -7.705 16.093 1.00 84.00 238 LYS A CA 1
ATOM 1907 C C . LYS A 1 238 ? 16.374 -6.589 15.223 1.00 84.00 238 LYS A C 1
ATOM 1909 O O . LYS A 1 238 ? 16.101 -6.501 14.028 1.00 84.00 238 LYS A O 1
ATOM 1914 N N . GLU A 1 239 ? 17.210 -5.759 15.824 1.00 73.94 239 GLU A N 1
ATOM 1915 C CA . GLU A 1 239 ? 17.975 -4.789 15.066 1.00 73.94 239 GLU A CA 1
ATOM 1916 C C . GLU A 1 239 ? 19.006 -5.496 14.174 1.00 73.94 239 GLU A C 1
ATOM 1918 O O . GLU A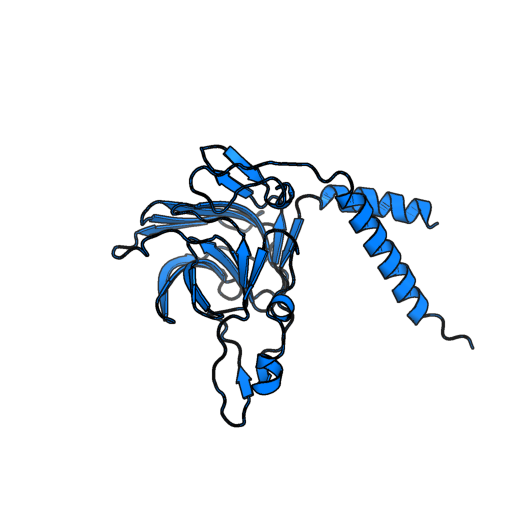 1 239 ? 19.919 -6.169 14.656 1.00 73.94 239 GLU A O 1
ATOM 1923 N N . ASP A 1 240 ? 18.892 -5.327 12.853 1.00 74.69 240 ASP A N 1
ATOM 1924 C CA . ASP A 1 240 ? 19.975 -5.701 11.942 1.00 74.69 240 ASP A CA 1
ATOM 1925 C C . ASP A 1 240 ? 21.065 -4.623 12.001 1.00 74.69 240 ASP A C 1
ATOM 1927 O O . ASP A 1 240 ? 21.002 -3.590 11.326 1.00 74.69 240 ASP A O 1
ATOM 1931 N N . HIS A 1 241 ? 22.068 -4.861 12.845 1.00 73.12 241 HIS A N 1
ATOM 1932 C CA . HIS A 1 241 ? 23.230 -3.984 12.991 1.00 73.12 241 HIS A CA 1
ATOM 1933 C C . HIS A 1 241 ? 24.123 -3.951 11.738 1.00 73.12 241 HIS A C 1
ATOM 1935 O O . HIS A 1 241 ? 24.922 -3.031 11.590 1.00 73.12 241 HIS A O 1
ATOM 1941 N N . GLN A 1 242 ? 23.983 -4.906 10.808 1.00 80.00 242 GLN A N 1
ATOM 1942 C CA . GLN A 1 242 ? 24.749 -4.932 9.558 1.00 80.00 242 GLN A CA 1
ATOM 1943 C C . GLN A 1 242 ? 24.024 -4.267 8.383 1.00 80.00 242 GLN A C 1
ATOM 1945 O O . GLN A 1 242 ? 24.639 -4.070 7.334 1.00 80.00 242 GLN A O 1
ATOM 1950 N N . LEU A 1 243 ? 22.742 -3.913 8.524 1.00 78.88 243 LEU A N 1
ATOM 1951 C CA . LEU A 1 243 ? 21.934 -3.354 7.435 1.00 78.88 243 LEU A CA 1
ATOM 1952 C C . LEU A 1 243 ? 22.582 -2.113 6.806 1.00 78.88 243 LEU A C 1
ATOM 1954 O O . LEU A 1 243 ? 22.688 -2.020 5.584 1.00 78.88 243 LEU A O 1
ATOM 1958 N N . ILE A 1 244 ? 23.038 -1.181 7.645 1.00 81.19 244 ILE A N 1
ATOM 1959 C CA . ILE A 1 244 ? 23.664 0.076 7.210 1.00 81.19 244 ILE A CA 1
ATOM 1960 C C . ILE A 1 244 ? 24.946 -0.227 6.428 1.00 81.19 244 ILE A C 1
ATOM 1962 O O . ILE A 1 244 ? 25.137 0.291 5.331 1.00 81.19 244 ILE A O 1
ATOM 1966 N N . THR A 1 245 ? 25.785 -1.126 6.945 1.00 83.00 245 THR A N 1
ATOM 1967 C CA . THR A 1 245 ? 27.032 -1.544 6.295 1.00 83.00 245 THR A CA 1
ATOM 1968 C C . THR A 1 245 ? 26.776 -2.206 4.941 1.00 83.00 245 THR A C 1
ATOM 1970 O O . THR A 1 245 ? 27.436 -1.867 3.963 1.00 83.00 245 THR A O 1
ATOM 1973 N N . LYS A 1 246 ? 25.782 -3.100 4.848 1.00 82.62 246 LYS A N 1
ATOM 1974 C CA . LYS A 1 246 ? 25.400 -3.754 3.584 1.00 82.62 246 LYS A CA 1
ATOM 1975 C C . LYS A 1 246 ? 24.916 -2.742 2.544 1.00 82.62 246 LYS A C 1
ATOM 1977 O O . LYS A 1 246 ? 25.301 -2.842 1.383 1.00 82.62 246 LYS A O 1
ATOM 1982 N N . ARG A 1 247 ? 24.100 -1.760 2.949 1.00 82.38 247 ARG A N 1
ATOM 1983 C CA . ARG A 1 247 ? 23.615 -0.696 2.052 1.00 82.38 247 ARG A CA 1
ATOM 1984 C C . ARG A 1 247 ? 24.748 0.220 1.584 1.00 82.38 247 ARG A C 1
ATOM 1986 O O . ARG A 1 247 ? 24.858 0.464 0.388 1.00 82.38 247 ARG A O 1
ATOM 1993 N N . ALA A 1 248 ? 25.622 0.649 2.494 1.00 83.06 248 ALA A N 1
ATOM 1994 C CA . ALA A 1 248 ? 26.780 1.476 2.157 1.00 83.06 248 ALA A CA 1
ATOM 1995 C C . ALA A 1 248 ? 27.728 0.761 1.175 1.00 83.06 248 ALA A C 1
ATOM 1997 O O . ALA A 1 248 ? 28.203 1.366 0.215 1.00 83.06 248 ALA A O 1
ATOM 1998 N N . LEU A 1 249 ? 27.952 -0.546 1.366 1.00 84.88 249 LEU A N 1
ATOM 1999 C CA . LEU A 1 249 ? 28.754 -1.353 0.448 1.00 84.88 249 LEU A CA 1
ATOM 2000 C C . LEU A 1 249 ? 28.085 -1.500 -0.926 1.00 84.88 249 LEU A C 1
ATOM 2002 O O . LEU A 1 249 ? 28.765 -1.395 -1.939 1.00 84.88 249 LEU A O 1
ATOM 2006 N N . ALA A 1 250 ? 26.765 -1.702 -0.980 1.00 83.50 250 ALA A N 1
ATOM 2007 C CA . ALA A 1 250 ? 26.037 -1.801 -2.245 1.00 83.50 250 ALA A CA 1
ATOM 2008 C C . ALA A 1 250 ? 26.130 -0.509 -3.080 1.00 83.50 250 ALA A C 1
ATOM 2010 O O . ALA A 1 250 ? 26.309 -0.575 -4.298 1.00 83.50 250 ALA A O 1
ATOM 2011 N N . GLU A 1 251 ? 26.066 0.663 -2.442 1.00 82.69 251 GLU A N 1
ATOM 2012 C CA . GLU A 1 251 ? 26.277 1.948 -3.122 1.00 82.69 251 GLU A CA 1
ATOM 2013 C C . GLU A 1 251 ? 27.720 2.124 -3.594 1.00 82.69 251 GLU A C 1
ATOM 2015 O O . GLU A 1 251 ? 27.948 2.580 -4.712 1.00 82.69 251 GLU A O 1
ATOM 2020 N N . PHE A 1 252 ? 28.696 1.701 -2.789 1.00 84.25 252 PHE A N 1
ATOM 2021 C CA . PHE A 1 252 ? 30.096 1.689 -3.204 1.00 84.25 252 PHE A CA 1
ATOM 2022 C C . PHE A 1 252 ? 30.341 0.764 -4.404 1.00 84.25 252 PHE A C 1
ATOM 2024 O O . PHE A 1 252 ? 30.975 1.175 -5.372 1.00 84.25 252 PHE A O 1
ATOM 2031 N N . CYS A 1 253 ? 29.785 -0.451 -4.400 1.00 84.31 253 CYS A N 1
ATOM 2032 C CA . CYS A 1 253 ? 29.849 -1.359 -5.546 1.00 84.31 253 CYS A CA 1
ATOM 2033 C C . CYS A 1 253 ? 29.178 -0.758 -6.787 1.00 84.31 253 CYS A C 1
ATOM 2035 O O . CYS A 1 253 ? 29.724 -0.865 -7.879 1.00 84.31 253 CYS A O 1
ATOM 2037 N N . SER A 1 254 ? 28.030 -0.095 -6.626 1.00 81.38 254 SER A N 1
ATOM 2038 C CA . SER A 1 254 ? 27.340 0.572 -7.738 1.00 81.38 254 SER A CA 1
ATOM 2039 C C . SER A 1 254 ? 28.184 1.706 -8.324 1.00 81.38 254 SER A C 1
ATOM 2041 O O . SER A 1 254 ? 28.282 1.824 -9.540 1.00 81.38 254 SER A O 1
ATOM 2043 N N . LEU A 1 255 ? 28.850 2.501 -7.478 1.00 82.94 255 LEU A N 1
ATOM 2044 C CA . LEU A 1 255 ? 29.803 3.518 -7.926 1.00 82.94 255 LEU A CA 1
ATOM 2045 C C . LEU A 1 255 ? 30.943 2.890 -8.740 1.00 82.94 255 LEU A C 1
ATOM 2047 O O . LEU A 1 255 ? 31.233 3.368 -9.829 1.00 82.94 255 LEU A O 1
ATOM 2051 N N . LEU A 1 256 ? 31.570 1.821 -8.238 1.00 81.88 256 LEU A N 1
ATOM 2052 C CA . LEU A 1 256 ? 32.672 1.147 -8.936 1.00 81.88 256 LEU A CA 1
ATOM 2053 C C . LEU A 1 256 ? 32.248 0.580 -10.295 1.00 81.88 256 LEU A C 1
ATOM 2055 O O . LEU A 1 256 ? 32.986 0.708 -11.268 1.00 81.88 256 LEU A O 1
ATOM 2059 N N . LEU A 1 257 ? 31.064 -0.028 -10.367 1.00 77.31 257 LEU A N 1
ATOM 2060 C CA . LEU A 1 257 ? 30.540 -0.592 -11.610 1.00 77.31 257 LEU A CA 1
ATOM 2061 C C . LEU A 1 257 ? 30.199 0.502 -12.631 1.00 77.31 257 LEU A C 1
ATOM 2063 O O . LEU A 1 257 ? 30.523 0.338 -13.801 1.00 77.31 257 LEU A O 1
ATOM 2067 N N . ASN A 1 258 ? 29.644 1.634 -12.188 1.00 68.69 258 ASN A N 1
ATOM 2068 C CA . ASN A 1 258 ? 29.378 2.783 -13.061 1.00 68.69 258 ASN A CA 1
ATOM 2069 C C . ASN A 1 258 ? 30.664 3.500 -13.501 1.00 68.69 258 ASN A C 1
ATOM 2071 O O . ASN A 1 258 ? 30.726 4.029 -14.603 1.00 68.69 258 ASN A O 1
ATOM 2075 N N . LEU A 1 259 ? 31.720 3.504 -12.681 1.00 64.38 259 LEU A N 1
ATOM 2076 C CA . LEU A 1 259 ? 33.030 4.028 -13.089 1.00 64.38 259 LEU A CA 1
ATOM 2077 C C . LEU A 1 259 ? 33.665 3.186 -14.205 1.00 64.38 259 LEU A C 1
ATOM 2079 O O . LEU A 1 259 ? 34.421 3.719 -15.012 1.00 64.38 259 LEU A O 1
ATOM 2083 N N . ASN A 1 260 ? 33.328 1.897 -14.283 1.00 54.62 260 ASN A N 1
ATOM 2084 C CA . ASN A 1 260 ? 33.807 1.008 -15.338 1.00 54.62 260 ASN A CA 1
ATOM 2085 C C . ASN A 1 260 ? 33.178 1.318 -16.713 1.00 54.62 260 ASN A C 1
ATOM 2087 O O . ASN A 1 260 ? 33.771 0.974 -17.729 1.00 54.62 260 ASN A O 1
ATOM 2091 N N . GLU A 1 261 ? 32.031 2.011 -16.770 1.00 50.00 261 GLU A N 1
ATOM 2092 C CA . GLU A 1 261 ? 31.453 2.505 -18.036 1.00 50.00 261 GLU A CA 1
ATOM 2093 C C . GLU A 1 261 ? 32.228 3.698 -18.630 1.00 50.00 261 GLU A C 1
ATOM 2095 O O . GLU A 1 261 ? 32.036 4.031 -19.797 1.00 50.00 261 GLU A O 1
ATOM 2100 N N . PHE A 1 262 ? 33.138 4.319 -17.868 1.00 49.78 262 PHE A N 1
ATOM 2101 C CA . PHE A 1 262 ? 33.962 5.448 -18.323 1.00 49.78 262 PHE A CA 1
ATOM 2102 C C . PHE A 1 262 ? 35.396 5.066 -18.704 1.00 49.78 262 PHE A C 1
ATOM 2104 O O . PHE A 1 262 ? 36.153 5.923 -19.154 1.00 49.78 262 PHE A O 1
ATOM 2111 N N . VAL A 1 263 ? 35.780 3.794 -18.569 1.00 48.09 263 VAL A N 1
ATOM 2112 C CA . VAL A 1 263 ? 37.083 3.298 -19.030 1.00 48.09 263 VAL A CA 1
ATOM 2113 C C . VAL A 1 263 ? 36.918 2.722 -20.440 1.00 48.09 263 VAL A C 1
ATOM 2115 O O . VAL A 1 263 ? 37.073 1.528 -20.675 1.00 48.09 263 VAL A O 1
ATOM 2118 N N . TYR A 1 264 ? 36.585 3.591 -21.397 1.00 42.91 264 TYR A N 1
ATOM 2119 C CA . TYR A 1 264 ? 37.022 3.374 -22.773 1.00 42.91 264 TYR A CA 1
ATOM 2120 C C . TYR A 1 264 ? 38.501 3.754 -22.804 1.00 42.91 264 TYR A C 1
ATOM 2122 O O . TYR A 1 264 ? 38.861 4.923 -22.685 1.00 42.91 264 TYR A O 1
ATOM 2130 N N . ILE A 1 265 ? 39.351 2.732 -22.834 1.00 41.62 265 ILE A N 1
ATOM 2131 C CA . ILE A 1 265 ? 40.782 2.874 -23.085 1.00 41.62 265 ILE A CA 1
ATOM 2132 C C . ILE A 1 265 ? 40.910 3.301 -24.553 1.00 41.62 265 ILE A C 1
ATOM 2134 O O . ILE A 1 265 ? 40.560 2.509 -25.429 1.00 41.62 265 ILE A O 1
ATOM 2138 N N . ASP A 1 266 ? 41.347 4.540 -24.794 1.00 38.81 266 ASP A N 1
ATOM 2139 C CA . ASP A 1 266 ? 42.020 4.914 -26.048 1.00 38.81 266 ASP A CA 1
ATOM 2140 C C . ASP A 1 266 ? 43.371 4.183 -26.148 1.00 38.81 266 ASP A C 1
ATOM 2142 O O . ASP A 1 266 ? 44.094 4.128 -25.121 1.00 38.81 266 ASP A O 1
#

Radius of gyration: 19.68 Å; chains: 1; bounding box: 64×42×52 Å

=== Feature glossary ===
Legend for the data blocks above and below:

— What the protein is —

The amino-acid sequence is the protein's primary structure: the linear order of residues from the N-terminus to the C-terminus, written in one-letter code. Everything else here — the 3D coordinates, the secondary structure, the domain annotations — is ultimately a consequence of this string.

Functional annotations link the protein to curated databases. InterPro entries identify conserved domains and families by matching the sequence against member-database signatures (Pfam, PROSITE, CDD, …). Gene Ontology (GO) terms describe molecular function, biological process, and cellular component in a controlled vocabulary. CATH places the structure in a hierarchical fold classification (Class/Architecture/Topology/Homologous-superfamily). The organism is the source species.

— Where its atoms are —

Atomic coordinates in PDBx/mmCIF format — the same representation the Protein Data Bank distributes. Each line of the _atom_site loop places one backbone atom in Cartesian space (units: ångströms, origin: arbitrary).

The six renders are orthographic views along the three Cartesian axes in both directions. Representation (cartoon, sticks, or surface) and color scheme (sequence-rainbow or by-chain) vary across proteins so the training set covers all the common visualization conventions.

— Local backbone conformation —

Eight-state secondary structure (DSSP): H is the canonical α-helix, G the tighter 3₁₀-helix, I the wider π-helix; E/B are β-structure, T and S are turns and bends, and '-' is everything else. DSSP derives these from the pattern of main-chain N–H···O=C hydrogen bonds, not from the sequence.

Three-state secondary structure (P-SEA) collapses the eight DSSP classes into helix (a), strand (b), and coil (c). P-SEA assigns these from Cα geometry alone — distances and angles — without requiring backbone oxygens, so it works on any Cα trace.

φ (phi) and ψ (psi) are the two rotatable backbone dihedrals per residue: φ is the C(i-1)–N–Cα–C torsion, ψ is the N–Cα–C–N(i+1) torsion, both in degrees on (−180°, 180°]. α-helical residues cluster near (−60°, −45°); β-strand residues near (−120°, +130°). A Ramachandran plot is simply a scatter of (φ, ψ) for every residue.

— Global shape and packing —

The geometric summary reports three shape descriptors. Rg (radius of gyration) measures how spread out the Cα atoms are about their centre of mass; compact globular proteins have small Rg, elongated or unfolded ones large. Cα contacts (<8 Å, |i−j|>4) count long-range residue pairs in spatial proximity — high for tightly packed folds, near zero for rods or random coil. The bounding-box extents give the protein's footprint al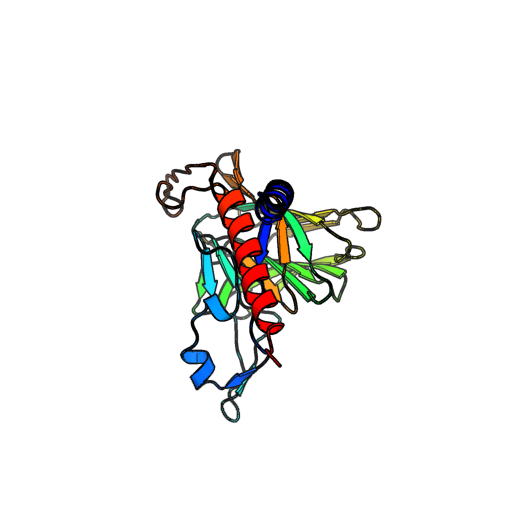ong x, y, z in Å.

SASA measures how much of the protein is reachable by solvent. It is computed by rolling a water-sized probe over the atomic surface and summing the exposed area (Å²). Per-residue SASA distinguishes core (buried, low SASA) from surface (exposed, high SASA) residues; total SASA is a whole-molecule size measure.

Plot images: a contact map (which residues are close in 3D, as an N×N binary image), a Ramachandran scatter (backbone torsion angles, revealing secondary-structure composition at a glance), and — for AlphaFold structures — a PAE heatmap (pairwise prediction confidence).

— Structural neighborhood —

A 3Di character summarizes, for each residue, the relative orientation of the Cα frame of its nearest spatial neighbor. Because it encodes fold topology rather than chemistry, 3Di alignments detect remote structural similarity that sequence alignment misses.

The Foldseek neighbor list gives the closest experimentally determined structures in the PDB, ranked by structural alignment. TM-score near 1 means near-identical fold; near 0.3 means only rough topology match. This is how one finds what a novel AlphaFold prediction most resembles in the solved-structure universe.

— Confidence and disorder —

For AlphaFold models, the B-factor field carries pLDDT — the model's own estimate of local accuracy on a 0–100 scale. Regions with pLDDT<50 should be treated as essentially unmodeled; they often correspond to intrinsically disordered segments.

Crystallographic B-factors measure how much each atom's electron density is smeared out, in Å². They rise in mobile loops and surface residues and fall in the buried interior. In AlphaFold models this column is repurposed to hold pLDDT instead.

Predicted Aligned Error (PAE) is an AlphaFold confidence matrix: entry (i, j) is the expected error in the position of residue j, in ångströms, when the prediction is superimposed on the true structure at residue i. Low PAE within a block of residues means that block is internally rigid and well-predicted; high PAE between two blocks means their relative placement is uncertain even if each block individually is confident.